Protein AF-A0A0K8TQG9-F1 (afdb_monomer)

Structure (mmCIF, N/CA/C/O backbone):
data_AF-A0A0K8TQG9-F1
#
_entry.id   AF-A0A0K8TQG9-F1
#
loop_
_atom_site.group_PDB
_atom_site.id
_atom_site.type_symbol
_atom_site.label_atom_id
_atom_site.label_alt_id
_atom_site.label_comp_id
_atom_site.label_asym_id
_atom_site.label_entity_id
_atom_site.label_seq_id
_atom_site.pdbx_PDB_ins_code
_atom_site.Cartn_x
_atom_site.Cartn_y
_atom_site.Cartn_z
_atom_site.occupancy
_atom_site.B_iso_or_equiv
_atom_site.auth_seq_id
_atom_site.auth_comp_id
_atom_site.auth_asym_id
_atom_site.auth_atom_id
_atom_site.pdbx_PDB_model_num
ATOM 1 N N . SER A 1 1 ? 39.253 -23.032 -37.827 1.00 35.94 1 SER A N 1
ATOM 2 C CA . SER A 1 1 ? 39.270 -21.695 -37.207 1.00 35.94 1 SER A CA 1
ATOM 3 C C . SER A 1 1 ? 38.080 -21.604 -36.272 1.00 35.94 1 SER A C 1
ATOM 5 O O . SER A 1 1 ? 36.990 -21.230 -36.684 1.00 35.94 1 SER A O 1
ATOM 7 N N . GLU 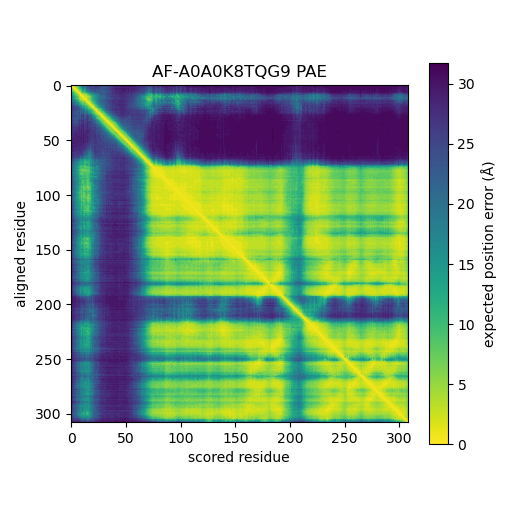A 1 2 ? 38.269 -22.055 -35.032 1.00 33.38 2 GLU A N 1
ATOM 8 C CA . GLU A 1 2 ? 37.277 -21.899 -33.967 1.00 33.38 2 GLU A CA 1
ATOM 9 C C . GLU A 1 2 ? 37.078 -20.412 -33.681 1.00 33.38 2 GLU A C 1
ATOM 11 O O . GLU A 1 2 ? 38.028 -19.687 -33.383 1.00 33.38 2 GLU A O 1
ATOM 16 N N . ALA A 1 3 ? 35.836 -19.952 -33.804 1.00 37.16 3 ALA A N 1
ATOM 17 C CA . ALA A 1 3 ? 35.438 -18.654 -33.302 1.00 37.16 3 ALA A CA 1
ATOM 18 C C . ALA A 1 3 ? 35.491 -18.718 -31.770 1.00 37.16 3 ALA A C 1
ATOM 20 O O . ALA A 1 3 ? 34.593 -19.264 -31.133 1.00 37.16 3 ALA A O 1
ATOM 21 N N . LEU A 1 4 ? 36.569 -18.188 -31.189 1.00 39.91 4 LEU A N 1
ATOM 22 C CA . LEU A 1 4 ? 36.651 -17.884 -29.766 1.00 39.91 4 LEU A CA 1
ATOM 23 C C . LEU A 1 4 ? 35.478 -16.960 -29.418 1.00 39.91 4 LEU A C 1
ATOM 25 O O . LEU A 1 4 ? 35.493 -15.771 -29.744 1.00 39.91 4 LEU A O 1
ATOM 29 N N . LEU A 1 5 ? 34.445 -17.516 -28.781 1.00 42.88 5 LEU A N 1
ATOM 30 C CA . LEU A 1 5 ? 33.432 -16.721 -28.098 1.00 42.88 5 LEU A CA 1
ATOM 31 C C . LEU A 1 5 ? 34.166 -15.801 -27.108 1.00 42.88 5 LEU A C 1
ATOM 33 O O . LEU A 1 5 ? 35.028 -16.278 -26.362 1.00 42.88 5 LEU A O 1
ATOM 37 N N . PRO A 1 6 ? 33.892 -14.485 -27.110 1.00 50.50 6 PRO A N 1
ATOM 38 C CA . PRO A 1 6 ? 34.563 -13.585 -26.193 1.00 50.50 6 PRO A CA 1
ATOM 39 C C . PRO A 1 6 ? 34.196 -13.975 -24.757 1.00 50.50 6 PRO A C 1
ATOM 41 O O . PRO A 1 6 ? 33.062 -14.369 -24.493 1.00 50.50 6 PRO A O 1
ATOM 44 N N . ARG A 1 7 ? 35.208 -13.899 -23.880 1.00 56.66 7 ARG A N 1
ATOM 45 C CA . ARG A 1 7 ? 35.214 -14.087 -22.415 1.00 56.66 7 ARG A CA 1
ATOM 46 C C . ARG A 1 7 ? 33.825 -14.115 -21.774 1.00 56.66 7 ARG A C 1
ATOM 48 O O . ARG A 1 7 ? 33.066 -13.189 -22.009 1.00 56.66 7 ARG A O 1
ATOM 55 N N . ASN A 1 8 ? 33.577 -15.105 -20.908 1.00 53.25 8 ASN A N 1
ATOM 56 C CA . ASN A 1 8 ? 32.389 -15.278 -20.056 1.00 53.25 8 ASN A CA 1
ATOM 57 C C . ASN A 1 8 ? 31.811 -13.947 -19.534 1.00 53.25 8 ASN A C 1
ATOM 59 O O . ASN A 1 8 ? 32.122 -13.526 -18.424 1.00 53.25 8 ASN A O 1
ATOM 63 N N . LEU A 1 9 ? 30.983 -13.294 -20.350 1.00 53.72 9 LEU A N 1
ATOM 64 C CA . LEU A 1 9 ? 30.289 -12.067 -20.003 1.00 53.72 9 LEU A CA 1
ATOM 65 C C . LEU A 1 9 ? 29.120 -12.456 -19.115 1.00 53.72 9 LEU A C 1
ATOM 67 O O . LEU A 1 9 ? 28.234 -13.210 -19.522 1.00 53.72 9 LEU A O 1
ATOM 71 N N . THR A 1 10 ? 29.128 -11.951 -17.893 1.00 63.78 10 THR A N 1
ATOM 72 C CA . THR A 1 10 ? 28.068 -12.187 -16.921 1.00 63.78 10 THR A CA 1
ATOM 73 C C . THR A 1 10 ? 27.293 -10.899 -16.690 1.00 63.78 10 THR A C 1
ATOM 75 O O . THR A 1 10 ? 27.784 -9.798 -16.922 1.00 63.78 10 THR A O 1
ATOM 78 N N . ILE A 1 11 ? 26.060 -11.010 -16.197 1.00 57.41 11 ILE A N 1
ATOM 79 C CA . ILE A 1 11 ? 25.233 -9.841 -15.862 1.00 57.41 11 ILE A CA 1
ATOM 80 C C . ILE A 1 11 ? 25.899 -8.918 -14.822 1.00 57.41 11 ILE A C 1
ATOM 82 O O . ILE A 1 11 ? 25.590 -7.729 -14.760 1.00 57.41 11 ILE A O 1
ATOM 86 N N . TYR A 1 12 ? 26.844 -9.447 -14.039 1.00 61.12 12 TYR A N 1
ATOM 87 C CA . TYR A 1 12 ? 27.622 -8.689 -13.064 1.00 61.12 12 TYR A CA 1
ATOM 88 C C . TYR A 1 12 ? 28.562 -7.671 -13.714 1.00 61.12 12 TYR A C 1
ATOM 90 O O . TYR A 1 12 ? 28.778 -6.617 -13.128 1.00 61.12 12 TYR A O 1
ATOM 98 N N . ASP A 1 13 ? 29.003 -7.903 -14.955 1.00 60.06 13 ASP A N 1
ATOM 99 C CA . ASP A 1 13 ? 29.825 -6.953 -15.724 1.00 60.06 13 ASP A CA 1
ATOM 100 C C . ASP A 1 13 ? 29.044 -5.686 -16.142 1.00 60.06 13 ASP A C 1
ATOM 102 O O . ASP A 1 13 ? 29.599 -4.762 -16.741 1.00 60.06 13 ASP A O 1
ATOM 106 N N . TYR A 1 14 ? 27.742 -5.648 -15.838 1.00 61.12 14 TYR A N 1
ATOM 107 C CA . TYR A 1 14 ? 26.791 -4.583 -16.171 1.00 61.12 14 TYR A CA 1
ATOM 108 C C . TYR A 1 14 ? 26.079 -4.009 -14.938 1.00 61.12 14 TYR A C 1
ATOM 110 O O . TYR A 1 14 ? 25.519 -2.907 -14.992 1.00 61.12 14 TYR A O 1
ATOM 118 N N . ALA A 1 15 ? 26.066 -4.758 -13.834 1.00 54.25 15 ALA A N 1
ATOM 119 C CA . ALA A 1 15 ? 25.514 -4.310 -12.569 1.00 54.25 15 ALA A CA 1
ATOM 120 C C . ALA A 1 15 ? 26.394 -3.177 -12.018 1.00 54.25 15 ALA A C 1
ATOM 122 O O . ALA A 1 15 ? 27.609 -3.305 -12.006 1.00 54.25 15 ALA A O 1
ATOM 123 N N . ASN A 1 16 ? 25.788 -2.079 -11.555 1.00 56.00 16 ASN A N 1
ATOM 124 C CA . ASN A 1 16 ? 26.450 -0.871 -11.015 1.00 56.00 16 ASN A CA 1
ATOM 125 C C . ASN A 1 16 ? 26.918 0.218 -12.003 1.00 56.00 16 ASN A C 1
ATOM 127 O O . ASN A 1 16 ? 27.514 1.203 -11.552 1.00 56.00 16 ASN A O 1
ATOM 131 N N . ASN A 1 17 ? 26.591 0.157 -13.303 1.00 52.97 17 ASN A N 1
ATOM 132 C CA . ASN A 1 17 ? 26.911 1.284 -14.192 1.00 52.97 17 ASN A CA 1
ATOM 133 C C . ASN A 1 17 ? 26.207 2.584 -13.737 1.00 52.97 17 ASN A C 1
ATOM 135 O O . ASN A 1 17 ? 24.979 2.665 -13.611 1.00 52.97 17 ASN A O 1
ATOM 139 N N . LYS A 1 18 ? 27.011 3.623 -13.481 1.00 50.84 18 LYS A N 1
ATOM 140 C CA . LYS A 1 18 ? 26.567 4.943 -13.012 1.00 50.84 18 LYS A CA 1
ATOM 141 C C . LYS A 1 18 ? 26.086 5.848 -14.149 1.00 50.84 18 LYS A C 1
ATOM 143 O O . LYS A 1 18 ? 25.485 6.882 -13.850 1.00 50.84 18 LYS A O 1
ATOM 148 N N . VAL A 1 19 ? 26.307 5.496 -15.411 1.00 49.59 19 VAL A N 1
ATOM 149 C CA . VAL A 1 19 ? 25.954 6.312 -16.579 1.00 49.59 19 VAL A CA 1
ATOM 150 C C . VAL A 1 19 ? 24.950 5.552 -17.451 1.00 49.59 19 VAL A C 1
ATOM 152 O O . VAL A 1 19 ? 24.988 4.331 -17.533 1.00 49.59 19 VAL A O 1
ATOM 155 N N . ALA A 1 20 ? 23.993 6.275 -18.032 1.00 44.56 20 ALA A N 1
ATOM 156 C CA . ALA A 1 20 ? 23.074 5.745 -19.033 1.00 44.56 20 ALA A CA 1
ATOM 157 C C . ALA A 1 20 ? 23.256 6.572 -20.311 1.00 44.56 20 ALA A C 1
ATOM 159 O O . ALA A 1 20 ? 22.889 7.747 -20.332 1.00 44.56 20 ALA A O 1
ATOM 160 N N . LYS A 1 21 ? 23.854 6.007 -21.363 1.00 45.44 21 LYS A N 1
ATOM 161 C CA . LYS A 1 21 ? 23.962 6.635 -22.686 1.00 45.44 21 LYS A CA 1
ATOM 162 C C . LYS A 1 21 ? 23.176 5.821 -23.712 1.00 45.44 21 LYS A C 1
ATOM 164 O O . LYS A 1 21 ? 23.428 4.653 -23.969 1.00 45.44 21 LYS A O 1
ATOM 169 N N . GLY A 1 22 ? 22.223 6.481 -24.366 1.00 42.59 22 GLY A N 1
ATOM 170 C CA . GLY A 1 22 ? 21.323 5.870 -25.350 1.00 42.59 22 GLY A CA 1
ATOM 171 C C . GLY A 1 22 ? 21.924 5.586 -26.734 1.00 42.59 22 GLY A C 1
ATOM 172 O O . GLY A 1 22 ? 21.164 5.323 -27.662 1.00 42.59 22 GLY A O 1
ATOM 173 N N . ARG A 1 23 ? 23.249 5.668 -26.940 1.00 39.00 23 ARG A N 1
ATOM 174 C CA . ARG A 1 23 ? 23.852 5.415 -28.263 1.00 39.00 23 ARG A CA 1
ATOM 175 C C . ARG A 1 23 ? 25.334 5.046 -28.190 1.00 39.00 23 ARG A C 1
ATOM 177 O O . ARG A 1 23 ? 26.112 5.699 -27.501 1.00 39.00 23 ARG A O 1
ATOM 184 N N . ILE A 1 24 ? 25.725 4.037 -28.971 1.00 38.88 24 ILE A N 1
ATOM 185 C CA . ILE A 1 24 ? 27.121 3.625 -29.168 1.00 38.88 24 ILE A CA 1
ATOM 186 C C . ILE A 1 24 ? 27.845 4.689 -30.005 1.00 38.88 24 ILE A C 1
ATOM 188 O O . ILE A 1 24 ? 27.406 5.013 -31.110 1.00 38.88 24 ILE A O 1
ATOM 192 N N . SER A 1 25 ? 28.987 5.185 -29.520 1.00 35.47 25 SER A N 1
ATOM 193 C CA . SER A 1 25 ? 29.974 5.848 -30.377 1.00 35.47 25 SER A CA 1
ATOM 194 C C . SER A 1 25 ? 30.700 4.777 -31.190 1.00 35.47 25 SER A C 1
ATOM 196 O O . SER A 1 25 ? 31.399 3.932 -30.629 1.00 35.47 25 SER A O 1
ATOM 198 N N . LYS A 1 26 ? 30.517 4.770 -32.515 1.00 41.00 26 LYS A N 1
ATOM 199 C CA . LYS A 1 26 ? 31.357 3.972 -33.415 1.00 41.00 26 LYS A CA 1
ATOM 200 C C . LYS A 1 26 ? 32.747 4.613 -33.452 1.00 41.00 26 LYS A C 1
ATOM 202 O O . LYS A 1 26 ? 32.968 5.555 -34.202 1.00 41.00 26 LYS A O 1
ATOM 207 N N . GLY A 1 27 ? 33.673 4.099 -32.648 1.00 31.88 27 GLY A N 1
ATOM 208 C CA . GLY A 1 27 ? 35.070 4.525 -32.639 1.00 31.88 27 GLY A CA 1
ATOM 209 C C . GLY A 1 27 ? 35.989 3.343 -32.357 1.00 31.88 27 GLY A C 1
ATOM 210 O O . GLY A 1 27 ? 35.984 2.797 -31.260 1.00 31.88 27 GLY A O 1
ATOM 211 N N . GLN A 1 28 ? 36.731 2.935 -33.383 1.00 35.91 28 GLN A N 1
ATOM 212 C CA . GLN A 1 28 ? 37.683 1.826 -33.412 1.00 35.91 28 GLN A CA 1
ATOM 213 C C . GLN A 1 28 ? 38.664 1.846 -32.224 1.00 35.91 28 GLN A C 1
ATOM 215 O O . GLN A 1 28 ? 39.203 2.899 -31.886 1.00 35.91 28 GLN A O 1
ATOM 220 N N . ARG A 1 29 ? 39.007 0.675 -31.673 1.00 29.97 29 ARG A N 1
ATOM 221 C CA . ARG A 1 29 ? 40.274 0.493 -30.948 1.00 29.97 29 ARG A CA 1
ATOM 222 C C . ARG A 1 29 ? 41.106 -0.585 -31.629 1.00 29.97 29 ARG A C 1
ATOM 224 O O . ARG A 1 29 ? 40.688 -1.735 -31.733 1.00 29.97 29 ARG A O 1
ATOM 231 N N . LYS A 1 30 ? 42.261 -0.141 -32.134 1.00 29.58 30 LYS A N 1
ATOM 232 C CA . LYS A 1 30 ? 43.375 -0.965 -32.603 1.00 29.58 30 LYS A CA 1
ATOM 233 C C . LYS A 1 30 ? 43.845 -1.872 -31.465 1.00 29.58 30 LYS A C 1
ATOM 235 O O . LYS A 1 30 ? 43.889 -1.451 -30.312 1.00 29.58 30 LYS A O 1
ATOM 240 N N . VAL A 1 31 ? 44.176 -3.101 -31.834 1.00 31.28 31 VAL A N 1
ATOM 241 C CA . VAL A 1 31 ? 44.854 -4.094 -31.002 1.00 31.28 31 VAL A CA 1
ATOM 242 C C . VAL A 1 31 ? 46.299 -3.636 -30.796 1.00 31.28 31 VAL A C 1
ATOM 244 O O . VAL A 1 31 ? 46.976 -3.348 -31.780 1.00 31.28 31 VAL A O 1
ATOM 247 N N . GLU A 1 32 ? 46.766 -3.588 -29.550 1.00 28.64 32 GLU A N 1
ATOM 248 C CA . GLU A 1 32 ? 48.197 -3.572 -29.226 1.00 28.64 32 GLU A CA 1
ATOM 249 C C . GLU A 1 32 ? 48.515 -4.804 -28.368 1.00 28.64 32 GLU A C 1
ATOM 251 O O . GLU A 1 32 ? 47.845 -5.081 -27.372 1.00 28.64 32 GLU A O 1
ATOM 256 N N . GLU A 1 33 ? 49.491 -5.581 -28.837 1.00 27.31 33 GLU A N 1
ATOM 257 C CA . GLU A 1 33 ? 50.003 -6.814 -28.234 1.00 27.31 33 GLU A CA 1
ATOM 258 C C . GLU A 1 33 ? 50.814 -6.540 -26.952 1.00 27.31 33 GLU A C 1
ATOM 260 O O . GLU A 1 33 ? 51.447 -5.486 -26.835 1.00 27.31 33 GLU A O 1
ATOM 265 N N . PRO A 1 34 ? 50.868 -7.487 -25.995 1.00 30.16 34 PRO A N 1
ATOM 266 C CA . PRO A 1 34 ? 51.630 -7.306 -24.767 1.00 30.16 34 PRO A CA 1
ATOM 267 C C . PRO A 1 34 ? 53.124 -7.596 -24.982 1.00 30.16 34 PRO A C 1
ATOM 269 O O . PRO A 1 34 ? 53.500 -8.658 -25.479 1.00 30.16 34 PRO A O 1
ATOM 272 N N . LYS A 1 35 ? 53.994 -6.680 -24.536 1.00 28.75 35 LYS A N 1
ATOM 273 C CA . LYS A 1 35 ? 55.432 -6.941 -24.361 1.00 28.75 35 LYS A CA 1
ATOM 274 C C . LYS A 1 35 ? 55.706 -7.501 -22.962 1.00 28.75 35 LYS A C 1
ATOM 276 O O . LYS A 1 35 ? 55.397 -6.863 -21.961 1.00 28.75 35 LYS A O 1
ATOM 281 N N . LEU A 1 36 ? 56.320 -8.682 -22.935 1.00 28.45 36 LEU A N 1
ATOM 282 C CA . LEU A 1 36 ? 57.001 -9.297 -21.792 1.00 28.45 36 LEU A CA 1
ATOM 283 C C . LEU A 1 36 ? 58.255 -8.495 -21.414 1.00 28.45 36 LEU A C 1
ATOM 285 O O . LEU A 1 36 ? 59.045 -8.180 -22.303 1.00 28.45 36 LEU A O 1
ATOM 289 N N . ILE A 1 37 ? 58.488 -8.260 -20.118 1.00 29.56 37 ILE A N 1
ATOM 290 C CA . ILE A 1 37 ? 59.832 -8.021 -19.565 1.00 29.56 37 ILE A CA 1
ATOM 291 C C . ILE A 1 37 ? 59.966 -8.823 -18.264 1.00 29.56 37 ILE A C 1
ATOM 293 O O . ILE A 1 37 ? 59.129 -8.721 -17.369 1.00 29.56 37 ILE A O 1
ATOM 297 N N . LEU A 1 38 ? 61.014 -9.645 -18.232 1.00 25.66 38 LEU A N 1
ATOM 298 C CA . LEU A 1 38 ? 61.484 -10.479 -17.131 1.00 25.66 38 LEU A CA 1
ATOM 299 C C . LEU A 1 38 ? 62.524 -9.688 -16.307 1.00 25.66 38 LEU A C 1
ATOM 301 O O . LEU A 1 38 ? 63.349 -9.001 -16.900 1.00 25.66 38 LEU A O 1
ATOM 305 N N . GLU A 1 39 ? 62.427 -9.817 -14.981 1.00 29.94 39 GLU A N 1
ATOM 306 C CA . GLU A 1 39 ? 63.421 -9.692 -13.890 1.00 29.94 39 GLU A CA 1
ATOM 307 C C . GLU A 1 39 ? 64.688 -8.821 -14.044 1.00 29.94 39 GLU A C 1
ATOM 309 O O . GLU A 1 39 ? 65.487 -9.027 -14.951 1.00 29.94 39 GLU A O 1
ATOM 314 N N . GLN A 1 40 ? 64.974 -7.998 -13.019 1.00 26.53 40 GLN A N 1
ATOM 315 C CA . GLN A 1 40 ? 66.147 -8.191 -12.141 1.00 26.53 40 GLN A CA 1
ATOM 316 C C . GLN A 1 40 ? 66.128 -7.283 -10.891 1.00 26.53 40 GLN A C 1
ATOM 318 O O . GLN A 1 40 ? 65.586 -6.182 -10.889 1.00 26.53 40 GLN A O 1
ATOM 323 N N . SER A 1 41 ? 66.691 -7.850 -9.826 1.00 27.97 41 SER A N 1
ATOM 324 C CA . SER A 1 41 ? 66.867 -7.427 -8.431 1.00 27.97 41 SER A CA 1
ATOM 325 C C . SER A 1 41 ? 67.896 -6.315 -8.205 1.00 27.97 41 SER A C 1
ATOM 327 O O . SER A 1 41 ? 68.872 -6.276 -8.942 1.00 27.97 41 SER A O 1
ATOM 329 N N . GLU A 1 42 ? 67.764 -5.560 -7.103 1.00 28.52 42 GLU A N 1
ATOM 330 C CA . GLU A 1 42 ? 68.862 -5.269 -6.153 1.00 28.52 42 GLU A CA 1
ATOM 331 C C . GLU A 1 42 ? 68.339 -4.583 -4.868 1.00 28.52 42 GLU A C 1
ATOM 333 O O . GLU A 1 42 ? 67.536 -3.651 -4.917 1.00 28.52 42 GLU A O 1
ATOM 338 N N . GLU A 1 43 ? 68.777 -5.103 -3.717 1.00 28.58 43 GLU A N 1
ATOM 339 C CA . GLU A 1 43 ? 68.580 -4.586 -2.355 1.00 28.58 43 GLU A CA 1
ATOM 340 C C . GLU A 1 43 ? 69.642 -3.532 -2.015 1.00 28.58 43 GLU A C 1
ATOM 342 O O . GLU A 1 43 ? 70.815 -3.751 -2.308 1.00 28.58 43 GLU A O 1
ATOM 347 N N . VAL A 1 44 ? 69.275 -2.476 -1.274 1.00 28.78 44 VAL A N 1
ATOM 348 C CA . VAL A 1 44 ? 70.192 -1.802 -0.333 1.00 28.78 44 VAL A CA 1
ATOM 349 C C . VAL A 1 44 ? 69.397 -1.269 0.870 1.00 28.78 44 VAL A C 1
ATOM 351 O O . VAL A 1 44 ? 68.391 -0.580 0.706 1.00 28.78 44 VAL A O 1
ATOM 354 N N . LEU A 1 45 ? 69.855 -1.627 2.070 1.00 25.55 45 LEU A N 1
ATOM 355 C CA . LEU A 1 45 ? 69.414 -1.164 3.392 1.00 25.55 45 LEU A CA 1
ATOM 356 C C . LEU A 1 45 ? 70.196 0.104 3.790 1.00 25.55 45 LEU A C 1
ATOM 358 O O . LEU A 1 45 ? 71.387 0.152 3.503 1.00 25.55 45 LEU A O 1
ATOM 362 N N . ASP A 1 46 ? 69.576 1.070 4.486 1.00 27.09 46 ASP A N 1
ATOM 363 C CA . ASP A 1 46 ? 70.045 1.501 5.822 1.00 27.09 46 ASP A CA 1
ATOM 364 C C . ASP A 1 46 ? 69.118 2.505 6.544 1.00 27.09 46 ASP A C 1
ATOM 366 O O . ASP A 1 46 ? 68.264 3.160 5.946 1.00 27.09 46 ASP A O 1
ATOM 370 N N . MET A 1 47 ? 69.296 2.513 7.867 1.00 28.05 47 MET A N 1
ATOM 371 C CA . MET A 1 47 ? 68.512 3.057 8.986 1.00 28.05 47 MET A CA 1
ATOM 372 C C . MET A 1 47 ? 68.504 4.595 9.142 1.00 28.05 47 MET A C 1
ATOM 374 O O . MET A 1 47 ? 69.463 5.254 8.762 1.00 28.05 47 MET A O 1
ATOM 378 N N . ASP A 1 48 ? 67.454 5.160 9.766 1.00 28.03 48 ASP A N 1
ATOM 379 C CA . ASP A 1 48 ? 67.540 5.781 11.111 1.00 28.03 48 ASP A CA 1
ATOM 380 C C . AS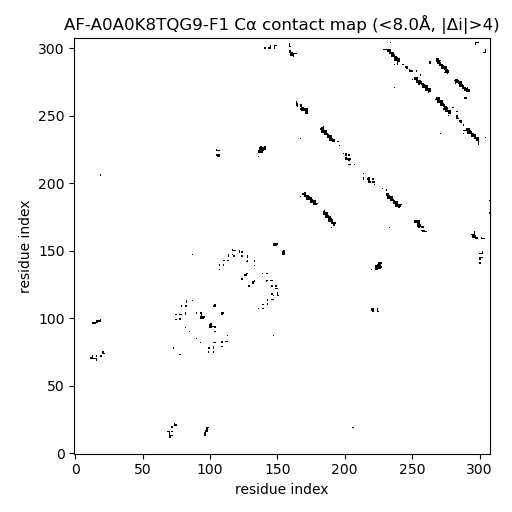P A 1 48 ? 66.185 6.328 11.626 1.00 28.03 48 ASP A C 1
ATOM 382 O O . ASP A 1 48 ? 65.306 6.741 10.867 1.00 28.03 48 ASP A O 1
ATOM 386 N N . GLU A 1 49 ? 66.021 6.235 12.950 1.00 27.59 49 GLU A N 1
ATOM 387 C CA . GLU A 1 49 ? 64.838 6.524 13.771 1.00 27.59 49 GLU A CA 1
ATOM 388 C C . GLU A 1 49 ? 64.548 8.026 13.940 1.00 27.59 49 GLU A C 1
ATOM 390 O O . GLU A 1 49 ? 65.468 8.824 14.065 1.00 27.59 49 GLU A O 1
ATOM 395 N N . ASP A 1 50 ? 63.266 8.390 14.090 1.00 25.83 50 ASP A N 1
ATOM 396 C CA . ASP A 1 50 ? 62.851 9.278 15.186 1.00 25.83 50 ASP A CA 1
ATOM 397 C C . ASP A 1 50 ? 61.339 9.171 15.460 1.00 25.83 50 ASP A C 1
ATOM 399 O O . ASP A 1 50 ? 60.484 9.204 14.569 1.00 25.83 50 ASP A O 1
ATOM 403 N N . VAL A 1 51 ? 61.018 8.993 16.740 1.00 30.12 51 VAL A N 1
ATOM 404 C CA . VAL A 1 51 ? 59.681 8.775 17.300 1.00 30.12 51 VAL A CA 1
ATOM 405 C C . VAL A 1 51 ? 59.129 10.097 17.821 1.00 30.12 51 VAL A C 1
ATOM 407 O O . VAL A 1 51 ? 59.694 10.649 18.756 1.00 30.12 51 VAL A O 1
ATOM 410 N N . GLU A 1 52 ? 57.944 10.529 17.371 1.00 27.92 52 GLU A N 1
ATOM 411 C CA . GLU A 1 52 ? 57.047 11.273 18.268 1.00 27.92 52 GLU A CA 1
ATOM 412 C C . GLU A 1 52 ? 55.556 11.147 17.912 1.00 27.92 52 GLU A C 1
ATOM 414 O O . GLU A 1 52 ? 55.096 11.340 16.787 1.00 27.92 52 GLU A O 1
ATOM 419 N N . HIS A 1 53 ? 54.780 10.765 18.926 1.00 31.92 53 HIS A N 1
ATOM 420 C CA . HIS A 1 53 ? 53.337 10.570 18.904 1.00 31.92 53 HIS A CA 1
ATOM 421 C C . HIS A 1 53 ? 52.567 11.886 18.767 1.00 31.92 53 HIS A C 1
ATOM 423 O O . HIS A 1 53 ? 52.799 12.791 19.562 1.00 31.92 53 HIS A O 1
ATOM 429 N N . GLN A 1 54 ? 51.507 11.924 17.938 1.00 26.97 54 GLN A N 1
ATOM 430 C CA . GLN A 1 54 ? 50.285 12.671 18.282 1.00 26.97 54 GLN A CA 1
ATOM 431 C C . GLN A 1 54 ? 49.025 12.291 17.461 1.00 26.97 54 GLN A C 1
ATOM 433 O O . GLN A 1 54 ? 48.928 12.507 16.262 1.00 26.97 54 GLN A O 1
ATOM 438 N N . LYS A 1 55 ? 48.016 11.796 18.201 1.00 27.84 55 LYS A N 1
ATOM 439 C CA . LYS A 1 55 ? 46.549 11.866 17.989 1.00 27.84 55 LYS A CA 1
ATOM 440 C C . LYS A 1 55 ? 45.935 11.220 16.731 1.00 27.84 55 LYS A C 1
ATOM 442 O O . LYS A 1 55 ? 45.716 11.842 15.699 1.00 27.84 55 LYS A O 1
ATOM 447 N N . ARG A 1 56 ? 45.451 9.988 16.936 1.00 27.59 56 ARG A N 1
ATOM 448 C CA . ARG A 1 56 ? 44.490 9.267 16.083 1.00 27.59 56 ARG A CA 1
ATOM 449 C C . ARG A 1 56 ? 43.189 10.068 15.885 1.00 27.59 56 ARG A C 1
ATOM 451 O O . ARG A 1 56 ? 42.335 10.079 16.770 1.00 27.59 56 ARG A O 1
ATOM 458 N N . LYS A 1 57 ? 42.996 10.652 14.700 1.00 28.69 57 LYS A N 1
ATOM 459 C CA . LYS A 1 57 ? 41.667 10.803 14.087 1.00 28.69 57 LYS A CA 1
ATOM 460 C C . LYS A 1 57 ? 41.407 9.536 13.275 1.00 28.69 57 LYS A C 1
ATOM 462 O O . LYS A 1 57 ? 42.125 9.253 12.325 1.00 28.69 57 LYS A O 1
ATOM 467 N N . LYS A 1 58 ? 40.427 8.736 13.695 1.00 29.20 58 LYS A N 1
ATOM 468 C CA . LYS A 1 58 ? 39.935 7.598 12.914 1.00 29.20 58 LYS A CA 1
ATOM 469 C C . LYS A 1 58 ? 38.936 8.152 11.901 1.00 29.20 58 LYS A C 1
ATOM 471 O O . LYS A 1 58 ? 37.742 8.182 12.180 1.00 29.20 58 LYS A O 1
ATOM 476 N N . ASP A 1 59 ? 39.449 8.642 10.778 1.00 30.92 59 ASP A N 1
ATOM 477 C CA . ASP A 1 59 ? 38.637 8.843 9.584 1.00 30.92 59 ASP A CA 1
ATOM 478 C C . ASP A 1 59 ? 38.240 7.459 9.064 1.00 30.92 59 ASP A C 1
ATOM 480 O O . ASP A 1 59 ? 39.079 6.601 8.777 1.00 30.92 59 ASP A O 1
ATOM 484 N N . THR A 1 60 ? 36.934 7.206 9.043 1.00 32.69 60 THR A N 1
ATOM 485 C CA . THR A 1 60 ? 36.341 6.001 8.471 1.00 32.69 60 THR A CA 1
ATOM 486 C C . THR A 1 60 ? 36.533 6.072 6.962 1.00 32.69 60 THR A C 1
ATOM 488 O O . THR A 1 60 ? 35.802 6.764 6.256 1.00 32.69 60 THR A O 1
ATOM 491 N N . ASN A 1 61 ? 37.572 5.396 6.485 1.00 32.00 61 ASN A N 1
ATOM 492 C CA . ASN A 1 61 ? 37.903 5.265 5.077 1.00 32.00 61 ASN A CA 1
ATOM 493 C C . ASN A 1 61 ? 36.923 4.271 4.420 1.00 32.00 61 ASN A C 1
ATOM 495 O O . ASN A 1 61 ? 37.239 3.104 4.226 1.00 32.00 61 ASN A O 1
ATOM 499 N N . GLU A 1 62 ? 35.700 4.721 4.138 1.00 36.38 62 GLU A N 1
ATOM 500 C CA . GLU A 1 62 ? 34.760 4.054 3.226 1.00 36.38 62 GLU A CA 1
ATOM 501 C C . GLU A 1 62 ? 34.718 4.846 1.921 1.00 36.38 62 GLU A C 1
ATOM 503 O O . GLU A 1 62 ? 33.752 5.540 1.632 1.00 36.38 62 GLU A O 1
ATOM 508 N N . ASN A 1 63 ? 35.813 4.813 1.167 1.00 37.12 63 ASN A N 1
ATOM 509 C CA . ASN A 1 63 ? 35.851 5.154 -0.254 1.00 37.12 63 ASN A CA 1
ATOM 510 C C . ASN A 1 63 ? 37.109 4.511 -0.845 1.00 37.12 63 ASN A C 1
ATOM 512 O O . ASN A 1 63 ? 38.018 5.198 -1.308 1.00 37.12 63 ASN A O 1
ATOM 516 N N . GLU A 1 64 ? 37.173 3.177 -0.830 1.00 35.38 64 GLU A N 1
ATOM 517 C CA . GLU A 1 64 ? 37.962 2.501 -1.856 1.00 35.38 64 GLU A CA 1
ATOM 518 C C . GLU A 1 64 ? 37.248 2.740 -3.183 1.00 35.38 64 GLU A C 1
ATOM 520 O O . GLU A 1 64 ? 36.179 2.210 -3.489 1.00 35.38 64 GLU A O 1
ATOM 525 N N . VAL A 1 65 ? 37.812 3.699 -3.904 1.00 41.53 65 VAL A N 1
ATOM 526 C CA . VAL A 1 65 ? 37.422 4.127 -5.231 1.00 41.53 65 VAL A CA 1
ATOM 527 C C . VAL A 1 65 ? 37.586 2.921 -6.151 1.00 41.53 65 VAL A C 1
ATOM 529 O O . VAL A 1 65 ? 38.706 2.583 -6.520 1.00 41.53 65 VAL A O 1
ATOM 532 N N . ASP A 1 66 ? 36.471 2.269 -6.494 1.00 39.50 66 ASP A N 1
ATOM 533 C CA . ASP A 1 66 ? 36.413 1.268 -7.563 1.00 39.50 66 ASP A CA 1
ATOM 534 C C . ASP A 1 66 ? 36.989 1.904 -8.834 1.00 39.50 66 ASP A C 1
ATOM 536 O O . ASP A 1 66 ? 36.412 2.819 -9.439 1.00 39.50 66 ASP A O 1
ATOM 540 N N . ALA A 1 67 ? 38.214 1.499 -9.143 1.00 39.38 67 ALA A N 1
ATOM 541 C CA . ALA A 1 67 ? 39.039 2.075 -10.175 1.00 39.38 67 ALA A CA 1
ATOM 542 C C . ALA A 1 67 ? 38.443 1.731 -11.543 1.00 39.38 67 ALA A C 1
ATOM 544 O O . ALA A 1 67 ? 38.614 0.634 -12.056 1.00 39.38 67 ALA A O 1
ATOM 545 N N . GLY A 1 68 ? 37.765 2.698 -12.162 1.00 43.06 68 GLY A N 1
ATOM 546 C CA . GLY A 1 68 ? 37.682 2.796 -13.620 1.00 43.06 68 GLY A CA 1
ATOM 547 C C . GLY A 1 68 ? 37.072 1.609 -14.374 1.00 43.06 68 GLY A C 1
ATOM 548 O O . GLY A 1 68 ? 37.386 1.446 -15.554 1.00 43.06 68 GLY A O 1
ATOM 549 N N . HIS A 1 69 ? 36.194 0.804 -13.766 1.00 45.00 69 HIS A N 1
ATOM 550 C CA . HIS A 1 69 ? 35.432 -0.186 -14.524 1.00 45.00 69 HIS A CA 1
ATOM 551 C C . HIS A 1 69 ? 34.460 0.522 -15.483 1.00 45.00 69 HIS A C 1
ATOM 553 O O . HIS A 1 69 ? 33.436 1.085 -15.090 1.00 45.00 69 HIS A O 1
ATOM 559 N N . VAL A 1 70 ? 34.800 0.517 -16.776 1.00 48.53 70 VAL A N 1
ATOM 560 C CA . VAL A 1 70 ? 33.882 0.890 -17.858 1.00 48.53 70 VAL A CA 1
ATOM 561 C C . VAL A 1 70 ? 32.922 -0.279 -18.041 1.00 48.53 70 VAL A C 1
ATOM 563 O O . VAL A 1 70 ? 33.212 -1.229 -18.765 1.00 48.53 70 VAL A O 1
ATOM 566 N N . TYR A 1 71 ? 31.797 -0.231 -17.336 1.00 54.41 71 TYR A N 1
ATOM 567 C CA . TYR A 1 71 ? 30.700 -1.170 -17.539 1.00 54.41 71 TYR A CA 1
ATOM 568 C C . TYR A 1 71 ? 30.202 -1.052 -18.986 1.00 54.41 71 TYR A C 1
ATOM 570 O O . TYR A 1 71 ? 29.979 0.052 -19.491 1.00 54.41 71 TYR A O 1
ATOM 578 N N . ASN A 1 72 ? 30.026 -2.185 -19.662 1.00 61.06 72 ASN A N 1
ATOM 579 C CA . ASN A 1 72 ? 29.426 -2.196 -20.992 1.00 61.06 72 ASN A CA 1
ATOM 580 C C . ASN A 1 72 ? 27.957 -1.732 -20.883 1.00 61.06 72 ASN A C 1
ATOM 582 O O . ASN A 1 72 ? 27.275 -2.028 -19.906 1.00 61.06 72 ASN A O 1
ATOM 586 N N . GLU A 1 73 ? 27.442 -0.993 -21.867 1.00 64.62 73 GLU A N 1
ATOM 587 C CA . GLU A 1 73 ? 26.039 -0.555 -21.886 1.00 64.62 73 GLU A CA 1
ATOM 588 C C . GLU A 1 73 ? 25.274 -1.328 -22.956 1.00 64.62 73 GLU A C 1
ATOM 590 O O . GLU A 1 73 ? 25.502 -1.156 -24.154 1.00 64.62 73 GLU A O 1
ATOM 595 N N . PHE A 1 74 ? 24.348 -2.187 -22.527 1.00 76.81 74 PHE A N 1
ATOM 596 C CA . PHE A 1 74 ? 23.330 -2.697 -23.436 1.00 76.81 74 PHE A CA 1
ATOM 597 C C . PHE A 1 74 ? 22.342 -1.589 -23.796 1.00 76.81 74 PHE A C 1
ATOM 599 O O . PHE A 1 74 ? 22.020 -0.728 -22.971 1.00 76.81 74 PHE A O 1
ATOM 606 N N . THR A 1 75 ? 21.833 -1.637 -25.027 1.00 83.44 75 THR A N 1
ATOM 607 C CA . THR A 1 75 ? 20.816 -0.695 -25.487 1.00 83.44 75 THR A CA 1
ATOM 608 C C . THR A 1 75 ? 19.530 -0.838 -24.679 1.00 83.44 75 THR A C 1
ATOM 610 O O . THR A 1 75 ? 19.233 -1.880 -24.091 1.00 83.44 75 THR A O 1
ATOM 613 N N . LEU A 1 76 ? 18.734 0.226 -24.677 1.00 84.50 76 LEU A N 1
ATOM 614 C CA . LEU A 1 76 ? 17.412 0.240 -24.058 1.00 84.50 76 LEU A CA 1
ATOM 615 C C . LEU A 1 76 ? 16.532 -0.924 -24.554 1.00 84.50 76 LEU A C 1
ATOM 617 O O . LEU A 1 76 ? 15.852 -1.572 -23.761 1.00 84.50 76 LEU A O 1
ATOM 621 N N . ASP A 1 77 ? 16.597 -1.216 -25.856 1.00 87.62 77 ASP A N 1
ATOM 622 C CA . ASP A 1 77 ? 15.821 -2.277 -26.504 1.00 87.62 77 ASP A CA 1
ATOM 623 C C . ASP A 1 77 ? 16.164 -3.663 -25.962 1.00 87.62 77 ASP A C 1
ATOM 625 O O . ASP A 1 77 ? 15.270 -4.478 -25.752 1.00 87.62 77 ASP A O 1
ATOM 629 N N . PHE A 1 78 ? 17.439 -3.921 -25.659 1.00 90.44 78 PHE A N 1
ATOM 630 C CA . PHE A 1 78 ? 17.860 -5.175 -25.041 1.00 90.44 78 PHE A CA 1
ATOM 631 C C . PHE A 1 78 ? 17.197 -5.387 -23.679 1.00 90.44 78 PHE A C 1
ATOM 633 O O . PHE A 1 78 ? 16.646 -6.455 -23.407 1.00 90.44 78 PHE A O 1
ATOM 640 N N . TRP A 1 79 ? 17.181 -4.351 -22.839 1.00 91.69 79 TRP A N 1
ATOM 641 C CA . TRP A 1 79 ? 16.529 -4.431 -21.536 1.00 91.69 79 TRP A CA 1
ATOM 642 C C . TRP A 1 79 ? 15.013 -4.566 -21.651 1.00 91.69 79 TRP A C 1
ATOM 644 O O . TRP A 1 79 ? 14.419 -5.290 -20.853 1.00 91.69 79 TRP A O 1
ATOM 654 N N . PHE A 1 80 ? 14.389 -3.938 -22.653 1.00 93.06 80 PHE A N 1
ATOM 655 C CA . PHE A 1 80 ? 12.974 -4.161 -22.942 1.00 93.06 80 PHE A CA 1
ATOM 656 C C . PHE A 1 80 ? 12.694 -5.606 -23.359 1.00 93.06 80 PHE A C 1
ATOM 658 O O . PHE A 1 80 ? 11.791 -6.207 -22.785 1.00 93.06 80 PHE A O 1
ATOM 665 N N . MET A 1 81 ? 13.498 -6.188 -24.254 1.00 93.69 81 MET A N 1
ATOM 666 C CA . MET A 1 81 ? 13.357 -7.593 -24.655 1.00 93.69 81 MET A CA 1
ATOM 667 C C . MET A 1 81 ? 13.440 -8.537 -23.451 1.00 93.69 81 MET A C 1
ATOM 669 O O . MET A 1 81 ? 12.606 -9.423 -23.314 1.00 93.69 81 MET A O 1
ATOM 673 N N . ILE A 1 82 ? 14.388 -8.325 -22.531 1.00 93.06 82 ILE A N 1
ATOM 674 C CA . ILE A 1 82 ? 14.468 -9.119 -21.292 1.00 93.06 82 ILE A CA 1
ATOM 675 C C . ILE A 1 82 ? 13.226 -8.905 -20.421 1.00 93.06 82 ILE A C 1
ATOM 677 O O . ILE A 1 82 ? 12.663 -9.861 -19.883 1.00 93.06 82 ILE A O 1
ATOM 681 N N . SER A 1 83 ? 12.797 -7.649 -20.280 1.00 94.38 83 SER A N 1
ATOM 682 C CA . SER A 1 83 ? 11.680 -7.273 -19.414 1.00 94.38 83 SER A CA 1
ATOM 683 C C . SER A 1 83 ? 10.367 -7.962 -19.799 1.00 94.38 83 SER A C 1
ATOM 685 O O . SER A 1 83 ? 9.557 -8.259 -18.923 1.00 94.38 83 SER A O 1
ATOM 687 N N . GLU A 1 84 ? 10.189 -8.297 -21.081 1.00 93.62 84 GLU A N 1
ATOM 688 C CA . GLU A 1 84 ? 8.995 -8.980 -21.583 1.00 93.62 84 GLU A CA 1
ATOM 689 C C . GLU A 1 84 ? 8.814 -10.385 -20.994 1.00 93.62 84 GLU A C 1
ATOM 691 O O . GLU A 1 84 ? 7.677 -10.852 -20.866 1.00 93.62 84 GLU A O 1
ATOM 696 N N . TYR A 1 85 ? 9.911 -11.026 -20.573 1.00 93.44 85 TYR A N 1
ATOM 697 C CA . TYR A 1 85 ? 9.921 -12.365 -19.984 1.00 93.44 85 TYR A CA 1
ATOM 698 C C . TYR A 1 85 ? 9.879 -12.363 -18.453 1.00 93.44 85 TYR A C 1
ATOM 700 O O . TYR A 1 85 ? 9.607 -13.411 -17.866 1.00 93.44 85 TYR A O 1
ATOM 708 N N . MET A 1 86 ? 10.041 -11.210 -17.800 1.00 93.19 86 MET A N 1
ATOM 709 C CA . MET A 1 86 ? 10.078 -11.108 -16.338 1.00 93.19 86 MET A CA 1
ATOM 710 C C . MET A 1 86 ? 8.775 -11.557 -15.670 1.00 93.19 86 MET A C 1
ATOM 712 O O . MET A 1 86 ? 7.671 -11.293 -16.156 1.00 93.19 86 MET A O 1
ATOM 716 N N . GLN A 1 87 ? 8.912 -12.233 -14.530 1.00 95.38 87 GLN A N 1
ATOM 717 C CA . GLN A 1 87 ? 7.790 -12.559 -13.655 1.00 95.38 87 GLN A CA 1
ATOM 718 C C . GLN A 1 87 ? 7.472 -11.372 -12.728 1.00 95.38 87 GLN A C 1
ATOM 720 O O . GLN A 1 87 ? 8.374 -10.592 -12.400 1.00 95.38 87 GLN A O 1
ATOM 725 N N . PRO A 1 88 ? 6.213 -11.216 -12.276 1.00 96.38 88 PRO A N 1
ATOM 726 C CA . PRO A 1 88 ? 5.823 -10.190 -11.307 1.00 96.38 88 PRO A CA 1
ATOM 727 C C . PRO A 1 88 ? 6.707 -10.103 -10.050 1.00 96.38 88 PRO A C 1
ATOM 729 O O . PRO A 1 88 ? 6.945 -9.011 -9.533 1.00 96.38 88 PRO A O 1
ATOM 732 N N . GLU A 1 89 ? 7.215 -11.232 -9.560 1.00 95.38 89 GLU A N 1
ATOM 733 C CA . GLU A 1 89 ? 8.115 -11.346 -8.409 1.00 95.38 89 GLU A CA 1
ATOM 734 C C . GLU A 1 89 ? 9.481 -10.705 -8.660 1.00 95.38 89 GLU A C 1
ATOM 736 O O . GLU A 1 89 ? 10.105 -10.176 -7.736 1.00 95.38 89 GLU A O 1
ATOM 741 N N . ASP A 1 90 ? 9.950 -10.764 -9.904 1.00 95.62 90 ASP A N 1
ATOM 742 C CA . ASP A 1 90 ? 11.304 -10.380 -10.291 1.00 95.62 90 ASP A CA 1
ATOM 743 C C . ASP A 1 90 ? 11.414 -8.922 -10.715 1.00 95.62 90 ASP A C 1
ATOM 745 O O . ASP A 1 90 ? 12.524 -8.408 -10.823 1.00 95.62 90 ASP A O 1
ATOM 749 N N . VAL A 1 91 ? 10.292 -8.212 -10.867 1.00 95.62 91 VAL A N 1
ATOM 750 C CA . VAL A 1 91 ? 10.270 -6.788 -11.243 1.00 95.62 91 VAL A CA 1
ATOM 751 C C . VAL A 1 91 ? 11.167 -5.950 -10.330 1.00 95.62 91 VAL A C 1
ATOM 753 O O . VAL A 1 91 ? 11.921 -5.100 -10.801 1.00 95.62 91 VAL A O 1
ATOM 756 N N . GLY A 1 92 ? 11.122 -6.211 -9.018 1.00 93.38 92 GLY A N 1
ATOM 757 C CA . GLY A 1 92 ? 11.965 -5.518 -8.045 1.00 93.38 92 GLY A CA 1
ATOM 758 C C . GLY A 1 92 ? 13.453 -5.822 -8.226 1.00 93.38 92 GLY A C 1
ATOM 759 O O . GLY A 1 92 ? 14.262 -4.901 -8.209 1.00 93.38 92 GLY A O 1
ATOM 760 N N . ARG A 1 93 ? 13.815 -7.093 -8.445 1.00 94.69 93 ARG A N 1
ATOM 761 C CA . ARG A 1 93 ? 15.210 -7.511 -8.670 1.00 94.69 93 ARG A CA 1
ATOM 762 C C . ARG A 1 93 ? 15.746 -6.928 -9.972 1.00 94.69 93 ARG A C 1
ATOM 764 O O . ARG A 1 93 ? 16.825 -6.350 -9.981 1.00 94.69 93 ARG A O 1
ATOM 771 N N . PHE A 1 94 ? 14.951 -7.004 -11.036 1.00 95.00 94 PHE A N 1
ATOM 772 C CA . PHE A 1 94 ? 15.258 -6.432 -12.340 1.00 95.00 94 PHE A CA 1
ATOM 773 C C . PHE A 1 94 ? 15.530 -4.927 -12.245 1.00 95.00 94 PHE A C 1
ATOM 775 O O . PHE A 1 94 ? 16.568 -4.452 -12.704 1.00 95.00 94 PHE A O 1
ATOM 782 N N . ALA A 1 95 ? 14.651 -4.177 -11.575 1.00 93.44 95 ALA A N 1
ATOM 783 C CA . ALA A 1 95 ? 14.797 -2.733 -11.401 1.00 93.44 95 ALA A CA 1
ATOM 784 C C . ALA A 1 95 ? 16.038 -2.321 -10.583 1.00 93.44 95 ALA A C 1
ATOM 786 O O . ALA A 1 95 ? 16.402 -1.148 -10.603 1.00 93.44 95 ALA A O 1
ATOM 787 N N . LEU A 1 96 ? 16.667 -3.249 -9.855 1.00 91.75 96 LEU A N 1
ATOM 788 C CA . LEU A 1 96 ? 17.853 -2.995 -9.031 1.00 91.75 96 LEU A CA 1
ATOM 789 C C . LEU A 1 96 ? 19.177 -3.346 -9.728 1.00 91.75 96 LEU A C 1
ATOM 791 O O . LEU A 1 96 ? 20.228 -3.051 -9.169 1.00 91.75 96 LEU A O 1
ATOM 795 N N . ILE A 1 97 ? 19.150 -3.934 -10.930 1.00 88.81 97 ILE A N 1
ATOM 796 C CA . ILE A 1 97 ? 20.369 -4.309 -11.671 1.00 88.81 97 ILE A CA 1
ATOM 797 C C . ILE A 1 97 ? 21.197 -3.065 -12.032 1.00 88.81 97 ILE A C 1
ATOM 799 O O . ILE A 1 97 ? 22.389 -2.996 -11.735 1.00 88.81 97 ILE A O 1
ATOM 803 N N . CYS A 1 98 ? 20.583 -2.074 -12.685 1.00 86.94 98 CYS A N 1
ATOM 804 C CA . CYS A 1 98 ? 21.247 -0.825 -13.051 1.00 86.94 98 CYS A CA 1
ATOM 805 C C . CYS A 1 98 ? 20.238 0.315 -13.281 1.00 86.94 98 CYS A C 1
ATOM 807 O O . CYS A 1 98 ? 19.021 0.134 -13.217 1.00 86.94 98 CYS A O 1
ATOM 809 N N . LYS A 1 99 ? 20.737 1.521 -13.591 1.00 84.62 99 LYS A N 1
ATOM 810 C CA . LYS A 1 99 ? 19.881 2.686 -13.883 1.00 84.62 99 LYS A CA 1
ATOM 811 C C . LYS A 1 99 ? 18.959 2.454 -15.083 1.00 84.62 99 LYS A C 1
ATOM 813 O O . LYS A 1 99 ? 17.816 2.904 -15.065 1.00 84.62 99 LYS A O 1
ATOM 818 N N . THR A 1 100 ? 19.434 1.739 -16.102 1.00 87.12 100 THR A N 1
ATOM 819 C CA . THR A 1 100 ? 18.655 1.460 -17.315 1.00 87.12 100 THR A CA 1
ATOM 820 C C . THR A 1 100 ? 17.509 0.487 -17.045 1.00 87.12 100 THR A C 1
ATOM 822 O O . THR A 1 100 ? 16.397 0.717 -17.511 1.00 87.12 100 THR A O 1
ATOM 825 N N . THR A 1 101 ? 17.713 -0.560 -16.240 1.00 91.44 101 THR A N 1
ATOM 826 C CA . THR A 1 101 ? 16.619 -1.478 -15.875 1.00 91.44 101 THR A CA 1
ATOM 827 C C . THR A 1 101 ? 15.622 -0.831 -14.919 1.00 91.44 101 THR A C 1
ATOM 829 O O . THR A 1 101 ? 14.416 -1.034 -15.065 1.00 91.44 101 THR A O 1
ATOM 832 N N . HIS A 1 102 ? 16.094 0.017 -13.998 1.00 90.88 102 HIS A N 1
ATOM 833 C CA . HIS A 1 102 ? 15.223 0.864 -13.183 1.00 90.88 102 HIS A CA 1
ATOM 834 C C . HIS A 1 102 ? 14.337 1.763 -14.055 1.00 90.88 102 HIS A C 1
ATOM 836 O O . HIS A 1 102 ? 13.129 1.866 -13.828 1.00 90.88 102 HIS A O 1
ATOM 842 N N . TYR A 1 103 ? 14.933 2.390 -15.073 1.00 89.88 103 TYR A N 1
ATOM 843 C CA . TYR A 1 103 ? 14.215 3.200 -16.050 1.00 89.88 103 TYR A CA 1
ATOM 844 C C . TYR A 1 103 ? 13.155 2.371 -16.780 1.00 89.88 103 TYR A C 1
ATOM 846 O O . TYR A 1 103 ? 11.988 2.754 -16.768 1.00 89.88 103 TYR A O 1
ATOM 854 N N . VAL A 1 104 ? 13.521 1.209 -17.337 1.00 92.62 104 VAL A N 1
ATOM 855 C CA . VAL A 1 104 ? 12.587 0.312 -18.042 1.00 92.62 104 VAL A CA 1
ATOM 856 C C . VAL A 1 104 ? 11.397 -0.046 -17.150 1.00 92.62 104 VAL A C 1
ATOM 858 O O . VAL A 1 104 ? 10.253 0.154 -17.559 1.00 92.62 104 VAL A O 1
ATOM 861 N N . ALA A 1 105 ? 11.649 -0.455 -15.902 1.00 94.56 105 ALA A N 1
ATOM 862 C CA . ALA A 1 105 ? 10.616 -0.792 -14.918 1.00 94.56 105 ALA A CA 1
ATOM 863 C C . ALA A 1 105 ? 9.760 0.409 -14.458 1.00 94.56 105 ALA A C 1
ATOM 865 O O . ALA A 1 105 ? 8.737 0.229 -13.796 1.00 94.56 105 ALA A O 1
ATOM 866 N N . SER A 1 106 ? 10.158 1.636 -14.797 1.00 91.19 106 SER A N 1
ATOM 867 C CA . SER A 1 106 ? 9.408 2.864 -14.506 1.00 91.19 106 SER A CA 1
ATOM 868 C C . SER A 1 106 ? 8.558 3.339 -15.693 1.00 91.19 106 SER A C 1
ATOM 870 O O . SER A 1 106 ? 7.770 4.269 -15.543 1.00 91.19 106 SER A O 1
ATOM 872 N N . THR A 1 107 ? 8.687 2.711 -16.867 1.00 92.81 107 THR A N 1
ATOM 873 C CA . THR A 1 107 ? 7.952 3.104 -18.080 1.00 92.81 107 THR A CA 1
ATOM 874 C C . THR A 1 107 ? 6.552 2.504 -18.157 1.00 92.81 107 THR A C 1
ATOM 876 O O . THR A 1 107 ? 6.305 1.387 -17.704 1.00 92.81 107 THR A O 1
ATOM 879 N N . ALA A 1 108 ? 5.638 3.205 -18.831 1.00 94.19 108 ALA A N 1
ATOM 880 C CA . ALA A 1 108 ? 4.297 2.692 -19.097 1.00 94.19 108 ALA A CA 1
ATOM 881 C C . ALA A 1 108 ? 4.317 1.405 -19.935 1.00 94.19 108 ALA A C 1
ATOM 883 O O . ALA A 1 108 ? 3.577 0.473 -19.635 1.00 94.19 108 ALA A O 1
ATOM 884 N N . LYS A 1 109 ? 5.198 1.327 -20.948 1.00 94.06 109 LYS A N 1
ATOM 885 C CA . LYS A 1 109 ? 5.347 0.155 -21.830 1.00 94.06 109 LYS A CA 1
ATOM 886 C C . LYS A 1 109 ? 5.549 -1.130 -21.027 1.00 94.06 109 LYS A C 1
ATOM 888 O O . LYS A 1 109 ? 4.867 -2.118 -21.282 1.00 94.06 109 LYS A O 1
ATOM 893 N N . PHE A 1 110 ? 6.442 -1.092 -20.039 1.00 95.94 110 PHE A N 1
ATOM 894 C CA . PHE A 1 110 ? 6.705 -2.225 -19.158 1.00 95.94 110 PHE A CA 1
ATOM 895 C C . PHE A 1 110 ? 5.443 -2.675 -18.405 1.00 95.94 110 PHE A C 1
ATOM 897 O O . PHE A 1 110 ? 5.082 -3.851 -18.435 1.00 95.94 110 PHE A O 1
ATOM 904 N N . TRP A 1 111 ? 4.738 -1.735 -17.767 1.00 96.75 111 TRP A N 1
ATOM 905 C CA . TRP A 1 111 ? 3.546 -2.045 -16.972 1.00 96.75 111 TRP A CA 1
ATOM 906 C C . TRP A 1 111 ? 2.363 -2.501 -17.832 1.00 96.75 111 TRP A C 1
ATOM 908 O O . TRP A 1 111 ? 1.670 -3.439 -17.443 1.00 96.75 111 TRP A O 1
ATOM 918 N N . TYR A 1 112 ? 2.161 -1.913 -19.015 1.00 95.88 112 TYR A N 1
ATOM 919 C CA . TYR A 1 112 ? 1.160 -2.381 -19.975 1.00 95.88 112 TYR A CA 1
ATOM 920 C C . TYR A 1 112 ? 1.425 -3.810 -20.421 1.00 95.88 112 TYR A C 1
ATOM 922 O O . TYR A 1 112 ? 0.517 -4.637 -20.381 1.00 95.88 112 TYR A O 1
ATOM 930 N N . HIS A 1 113 ? 2.664 -4.108 -20.814 1.00 95.69 113 HIS A N 1
ATOM 931 C CA . HIS A 1 113 ? 3.041 -5.456 -21.221 1.00 95.69 113 HIS A CA 1
ATOM 932 C C . HIS A 1 113 ? 2.772 -6.464 -20.105 1.00 95.69 113 HIS A C 1
ATOM 934 O O . HIS A 1 113 ? 2.126 -7.484 -20.330 1.00 95.69 113 HIS A O 1
ATOM 940 N N . LEU A 1 114 ? 3.192 -6.141 -18.878 1.00 96.50 114 LEU A N 1
ATOM 941 C CA . LEU A 1 114 ? 2.966 -6.998 -17.719 1.00 96.50 114 LEU A CA 1
ATOM 942 C C . LEU A 1 114 ? 1.469 -7.218 -17.449 1.00 96.50 114 LEU A C 1
ATOM 944 O O . LEU A 1 114 ? 1.057 -8.346 -17.195 1.00 96.50 114 LEU A O 1
ATOM 948 N N . TYR A 1 115 ? 0.652 -6.166 -17.541 1.00 96.38 115 TYR A N 1
ATOM 949 C CA . TYR A 1 115 ? -0.798 -6.263 -17.386 1.00 96.38 115 TYR A CA 1
ATOM 950 C C . TYR A 1 115 ? -1.423 -7.186 -18.431 1.00 96.38 115 TYR A C 1
ATOM 952 O O . TYR A 1 115 ? -2.079 -8.156 -18.067 1.00 96.38 115 TYR A O 1
ATOM 960 N N . TYR A 1 116 ? -1.197 -6.925 -19.720 1.00 95.44 116 TYR A N 1
ATOM 961 C CA . TYR A 1 116 ? -1.829 -7.692 -20.795 1.00 95.44 116 TYR A CA 1
ATOM 962 C C . TYR A 1 116 ? -1.328 -9.135 -20.874 1.00 95.44 116 TYR A C 1
ATOM 964 O O . TYR A 1 116 ? -2.083 -10.010 -21.286 1.00 95.44 116 TYR A O 1
ATOM 972 N N . ARG A 1 117 ? -0.095 -9.407 -20.431 1.00 95.75 117 ARG A N 1
ATOM 973 C CA . ARG A 1 117 ? 0.442 -10.771 -20.342 1.00 95.75 117 ARG A CA 1
ATOM 974 C C . ARG A 1 117 ? -0.320 -11.643 -19.342 1.00 95.75 117 ARG A C 1
ATOM 976 O O . ARG A 1 117 ? -0.449 -12.842 -19.575 1.00 95.75 117 ARG A O 1
ATOM 983 N N . TYR A 1 118 ? -0.783 -11.065 -18.232 1.00 95.44 118 TYR A N 1
ATOM 984 C CA . TYR A 1 118 ? -1.467 -11.805 -17.165 1.00 95.44 118 TYR A CA 1
ATOM 985 C C . TYR A 1 118 ? -2.972 -11.547 -17.098 1.00 95.44 118 TYR A C 1
ATOM 987 O O . TYR A 1 118 ? -3.671 -12.286 -16.412 1.00 95.44 118 TYR A O 1
ATOM 995 N N . TYR A 1 119 ? -3.491 -10.546 -17.809 1.00 94.44 119 TYR A N 1
ATOM 996 C CA . TYR A 1 119 ? -4.921 -10.287 -17.885 1.00 94.44 119 TYR A CA 1
ATOM 997 C C . TYR A 1 119 ? -5.654 -11.488 -18.483 1.00 94.44 119 TYR A C 1
ATOM 999 O O . TYR A 1 119 ? -5.280 -12.004 -19.537 1.00 94.44 119 TYR A O 1
ATOM 1007 N N . LYS A 1 120 ? -6.731 -11.903 -17.816 1.00 90.94 120 LYS A N 1
ATOM 1008 C CA . LYS A 1 120 ? -7.623 -12.937 -18.323 1.00 90.94 120 LYS A CA 1
ATOM 1009 C C . LYS A 1 120 ? -9.069 -12.432 -18.289 1.00 90.94 120 LYS A C 1
ATOM 1011 O O . LYS A 1 120 ? -9.486 -11.905 -17.255 1.00 90.94 120 LYS A O 1
ATOM 1016 N N . PRO A 1 121 ? -9.823 -12.549 -19.397 1.00 88.81 121 PRO A N 1
ATOM 1017 C CA . PRO A 1 121 ? -11.171 -11.991 -19.505 1.00 88.81 121 PRO A CA 1
ATOM 1018 C C . PRO A 1 121 ? -12.217 -12.743 -18.667 1.00 88.81 121 PRO A C 1
ATOM 1020 O O . PRO A 1 121 ? -13.292 -12.211 -18.422 1.00 88.81 121 PRO A O 1
ATOM 1023 N N . ASP A 1 122 ? -11.908 -13.963 -18.228 1.00 90.31 122 ASP A N 1
ATOM 1024 C CA . ASP A 1 122 ? -12.733 -14.803 -17.353 1.00 90.31 122 ASP A CA 1
ATOM 1025 C C . ASP A 1 122 ? -12.679 -14.385 -15.875 1.00 90.31 122 ASP A C 1
ATOM 1027 O O . ASP A 1 122 ? -13.529 -14.798 -15.087 1.00 90.31 122 ASP A O 1
ATOM 1031 N N . ILE A 1 123 ? -11.704 -13.559 -15.482 1.00 89.38 123 ILE A N 1
ATOM 1032 C CA . ILE A 1 123 ? -11.555 -13.084 -14.106 1.00 89.38 123 ILE A CA 1
ATOM 1033 C C . ILE A 1 123 ? -12.265 -11.739 -13.944 1.00 89.38 123 ILE A C 1
ATOM 1035 O O . ILE A 1 123 ? -11.912 -1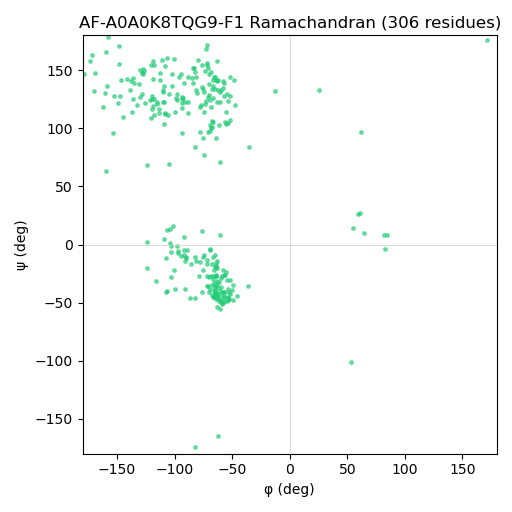0.742 -14.578 1.00 89.38 123 ILE A O 1
ATOM 1039 N N . GLU A 1 124 ? -13.227 -11.684 -13.024 1.00 89.06 124 GLU A N 1
ATOM 1040 C CA . GLU A 1 124 ? -13.911 -10.443 -12.668 1.00 89.06 124 GLU A CA 1
ATOM 1041 C C . GLU A 1 124 ? -12.959 -9.469 -11.959 1.00 89.06 124 GLU A C 1
ATOM 1043 O O . GLU A 1 124 ? -12.602 -9.629 -10.788 1.00 89.06 124 GLU A O 1
ATOM 1048 N N . LEU A 1 125 ? -12.551 -8.423 -12.680 1.00 91.69 125 LEU A N 1
ATOM 1049 C CA . LEU A 1 125 ? -11.770 -7.319 -12.134 1.00 91.69 125 LEU A CA 1
ATOM 1050 C C . LEU A 1 125 ? -12.667 -6.140 -11.732 1.00 91.69 125 LEU A C 1
ATOM 1052 O O . LEU A 1 125 ? -13.604 -5.799 -12.464 1.00 91.69 125 LEU A O 1
ATOM 1056 N N . PRO A 1 126 ? -12.332 -5.431 -10.635 1.00 91.75 126 PRO A N 1
ATOM 1057 C CA . PRO A 1 126 ? -12.923 -4.132 -10.336 1.00 91.75 126 PRO A CA 1
ATOM 1058 C C . PRO A 1 126 ? -12.819 -3.184 -11.535 1.00 91.75 126 PRO A C 1
ATOM 1060 O O . PR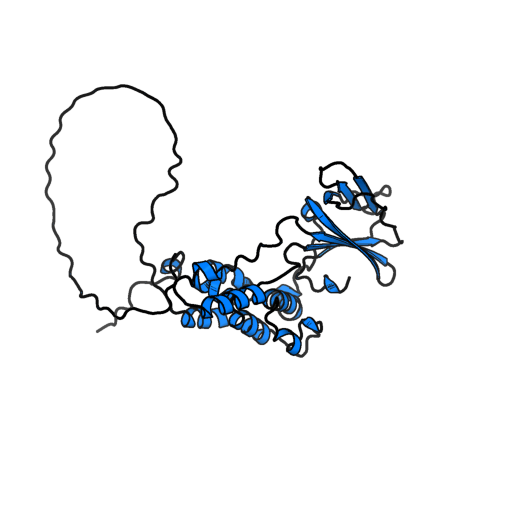O A 1 126 ? -11.784 -3.155 -12.197 1.00 91.75 126 PRO A O 1
ATOM 1063 N N . LEU A 1 127 ? -13.836 -2.342 -11.752 1.00 89.62 127 LEU A N 1
ATOM 1064 C CA . LEU A 1 127 ? -13.943 -1.439 -12.913 1.00 89.62 127 LEU A CA 1
ATOM 1065 C C . LEU A 1 127 ? -12.640 -0.678 -13.225 1.00 89.62 127 LEU A C 1
ATOM 1067 O O . LEU A 1 127 ? -12.202 -0.627 -14.367 1.00 89.62 127 LEU A O 1
ATOM 1071 N N . ARG A 1 128 ? -11.969 -0.142 -12.195 1.00 88.44 128 ARG A N 1
ATOM 1072 C CA . ARG A 1 128 ? -10.718 0.629 -12.349 1.00 88.44 128 ARG A CA 1
ATOM 1073 C C . ARG A 1 128 ? -9.515 -0.191 -12.830 1.00 88.44 128 ARG A C 1
ATOM 1075 O O . ARG A 1 128 ? -8.523 0.403 -13.225 1.00 88.44 128 ARG A O 1
ATOM 1082 N N . LEU A 1 129 ? -9.584 -1.516 -12.743 1.00 92.19 129 LEU A N 1
ATOM 1083 C CA . LEU A 1 129 ? -8.535 -2.452 -13.152 1.00 92.19 129 LEU A CA 1
ATOM 1084 C C . LEU A 1 129 ? -8.866 -3.150 -14.479 1.00 92.19 129 LEU A C 1
ATOM 1086 O O . LEU A 1 129 ? -8.100 -4.001 -14.928 1.00 92.19 129 LEU A O 1
ATOM 1090 N N . GLN A 1 130 ? -10.002 -2.816 -15.100 1.00 92.81 130 GLN A N 1
ATOM 1091 C CA . GLN A 1 130 ? -10.379 -3.338 -16.411 1.00 92.81 130 GLN A CA 1
ATOM 1092 C C . GLN A 1 130 ? -9.583 -2.659 -17.537 1.00 92.81 130 GLN A C 1
ATOM 1094 O O . GLN A 1 130 ? -9.179 -1.502 -17.376 1.00 92.81 130 GLN A O 1
ATOM 1099 N N . PRO A 1 131 ? -9.400 -3.325 -18.694 1.00 92.56 131 PRO A N 1
ATOM 1100 C CA . PRO A 1 131 ? -8.516 -2.846 -19.758 1.00 92.56 131 PRO A CA 1
ATOM 1101 C C . PRO A 1 131 ? -8.793 -1.412 -20.223 1.00 92.56 131 PRO A C 1
ATOM 1103 O O . PRO A 1 131 ? -7.856 -0.648 -20.451 1.00 92.56 131 PRO A O 1
ATOM 1106 N N . ASP A 1 132 ? -10.064 -1.009 -20.302 1.00 89.69 132 ASP A N 1
ATOM 1107 C CA . ASP A 1 132 ? -10.442 0.346 -20.722 1.00 89.69 132 ASP A CA 1
ATOM 1108 C C . ASP A 1 132 ? -9.965 1.427 -19.745 1.00 89.69 132 ASP A C 1
ATOM 1110 O O . ASP A 1 132 ? -9.529 2.500 -20.163 1.00 89.69 132 ASP A O 1
ATOM 1114 N N . CYS A 1 133 ? -9.994 1.136 -18.441 1.00 86.69 133 CYS A N 1
ATOM 1115 C CA . CYS A 1 133 ? -9.515 2.045 -17.400 1.00 86.69 133 CYS A CA 1
ATOM 1116 C C . CYS A 1 133 ? -7.987 2.036 -17.271 1.00 86.69 133 CYS A C 1
ATOM 1118 O O . CYS A 1 133 ? -7.402 3.043 -16.871 1.00 86.69 133 CYS A O 1
ATOM 1120 N N . MET A 1 134 ? -7.342 0.929 -17.638 1.00 89.00 134 MET A N 1
ATOM 1121 C CA . MET A 1 134 ? -5.893 0.769 -17.540 1.00 89.00 134 MET A CA 1
ATOM 1122 C C . MET A 1 134 ? -5.121 1.595 -18.573 1.00 89.00 134 MET A C 1
ATOM 1124 O O . MET A 1 134 ? -3.932 1.783 -18.382 1.00 89.00 134 MET A O 1
ATOM 1128 N N . ARG A 1 135 ? -5.766 2.159 -19.610 1.00 85.31 135 ARG A N 1
ATOM 1129 C CA . ARG A 1 135 ? -5.128 3.044 -20.619 1.00 85.31 135 ARG A CA 1
ATOM 1130 C C . ARG A 1 135 ? -4.599 4.375 -20.063 1.00 85.31 135 ARG A C 1
ATOM 1132 O O . ARG A 1 135 ? -3.957 5.134 -20.788 1.00 85.31 135 ARG A O 1
ATOM 1139 N N . ARG A 1 136 ? -4.916 4.705 -18.811 1.00 85.75 136 ARG A N 1
ATOM 1140 C CA . ARG A 1 136 ? -4.466 5.934 -18.150 1.00 85.75 136 ARG A CA 1
ATOM 1141 C C . ARG A 1 136 ? -3.068 5.740 -17.571 1.00 85.75 136 ARG A C 1
ATOM 1143 O O . ARG A 1 136 ? -2.787 4.709 -16.970 1.00 85.75 136 ARG A O 1
ATOM 1150 N N . LEU A 1 137 ? -2.216 6.758 -17.703 1.00 86.81 137 LEU A N 1
ATOM 1151 C CA . LEU A 1 137 ? -0.886 6.745 -17.087 1.00 86.81 137 LEU A CA 1
ATOM 1152 C C . LEU A 1 137 ? -0.960 6.913 -15.566 1.00 86.81 137 LEU A C 1
ATOM 1154 O O . LEU A 1 137 ? -0.188 6.267 -14.866 1.00 86.81 137 LEU A O 1
ATOM 1158 N N . ASP A 1 138 ? -1.909 7.712 -15.070 1.00 87.56 138 ASP A N 1
ATOM 1159 C CA . ASP A 1 138 ? -2.075 8.029 -13.646 1.00 87.56 138 ASP A CA 1
ATOM 1160 C C . ASP A 1 138 ? -2.143 6.770 -12.769 1.00 87.56 138 ASP A C 1
ATOM 1162 O O . ASP A 1 138 ? -3.140 6.043 -12.737 1.00 87.56 138 ASP A O 1
ATOM 1166 N N . GLY A 1 139 ? -1.066 6.521 -12.033 1.00 89.12 139 GLY A N 1
ATOM 1167 C CA . GLY A 1 139 ? -0.907 5.383 -11.146 1.00 89.12 139 GLY A CA 1
ATOM 1168 C C . GLY A 1 139 ? -0.982 4.023 -11.827 1.00 89.12 139 GLY A C 1
ATOM 1169 O O . GLY A 1 139 ? -1.317 3.040 -11.156 1.00 89.12 139 GLY A O 1
ATOM 1170 N N . LEU A 1 140 ? -0.633 3.934 -13.117 1.00 94.69 140 LEU A N 1
ATOM 1171 C CA . LEU A 1 140 ? -0.628 2.691 -13.892 1.00 94.69 140 LEU A CA 1
ATOM 1172 C C . LEU A 1 140 ? 0.106 1.570 -13.154 1.00 94.69 140 LEU A C 1
ATOM 1174 O O . LEU A 1 140 ? -0.444 0.485 -12.982 1.00 94.69 140 LEU A O 1
ATOM 1178 N N . ARG A 1 141 ? 1.309 1.835 -12.628 1.00 95.06 141 ARG A N 1
ATOM 1179 C CA . ARG A 1 141 ? 2.076 0.851 -11.849 1.00 95.06 141 ARG A CA 1
ATOM 1180 C C . ARG A 1 141 ? 1.257 0.284 -10.695 1.00 95.06 141 ARG A C 1
ATOM 1182 O O . ARG A 1 141 ? 1.217 -0.927 -10.491 1.00 95.06 141 ARG A O 1
ATOM 1189 N N . SER A 1 142 ? 0.613 1.160 -9.925 1.00 93.56 142 SER A N 1
ATOM 1190 C CA . SER A 1 142 ? -0.191 0.748 -8.775 1.00 93.56 142 SER A CA 1
ATOM 1191 C C . SER A 1 142 ? -1.397 -0.090 -9.209 1.00 93.56 142 SER A C 1
ATOM 1193 O O . SER A 1 142 ? -1.693 -1.109 -8.586 1.00 93.56 142 SER A O 1
ATOM 1195 N N . ALA A 1 143 ? -2.045 0.280 -10.315 1.00 94.06 143 ALA A N 1
ATOM 1196 C CA . ALA A 1 143 ? -3.185 -0.438 -10.861 1.00 94.06 143 ALA A CA 1
ATOM 1197 C C . ALA A 1 143 ? -2.784 -1.828 -11.384 1.00 94.06 143 ALA A C 1
ATOM 1199 O O . ALA A 1 143 ? -3.434 -2.818 -11.048 1.00 94.06 143 ALA A O 1
ATOM 1200 N N . VAL A 1 144 ? -1.660 -1.937 -12.101 1.00 96.25 144 VAL A N 1
ATOM 1201 C CA . VAL A 1 144 ? -1.134 -3.230 -12.561 1.00 96.25 144 VAL A CA 1
ATOM 1202 C C . VAL A 1 144 ? -0.796 -4.125 -11.375 1.00 96.25 144 VAL A C 1
ATOM 1204 O O . VAL A 1 144 ? -1.280 -5.253 -11.323 1.00 96.25 144 VAL A O 1
ATOM 1207 N N . ILE A 1 145 ? -0.066 -3.618 -10.374 1.00 95.31 145 ILE A N 1
ATOM 1208 C CA . ILE A 1 145 ? 0.252 -4.387 -9.158 1.00 95.31 145 ILE A CA 1
ATOM 1209 C C . ILE A 1 145 ? -1.024 -4.937 -8.514 1.00 95.31 145 ILE A C 1
ATOM 1211 O O . ILE A 1 145 ? -1.082 -6.116 -8.179 1.00 95.31 145 ILE A O 1
ATOM 1215 N N . ARG A 1 146 ? -2.072 -4.117 -8.397 1.00 94.19 146 ARG A N 1
ATOM 1216 C CA . ARG A 1 146 ? -3.363 -4.545 -7.843 1.00 94.19 146 ARG A CA 1
ATOM 1217 C C . ARG A 1 146 ? -4.053 -5.602 -8.693 1.00 94.19 146 ARG A C 1
ATOM 1219 O O . ARG A 1 146 ? -4.595 -6.546 -8.133 1.00 94.19 146 ARG A O 1
ATOM 1226 N N . SER A 1 147 ? -4.026 -5.471 -10.019 1.00 95.12 147 SER A N 1
ATOM 1227 C CA . SER A 1 147 ? -4.628 -6.452 -10.933 1.00 95.12 147 SER A CA 1
ATOM 1228 C C . SER A 1 147 ? -3.970 -7.834 -10.837 1.00 95.12 147 SER A C 1
ATOM 1230 O O . SER A 1 147 ? -4.647 -8.854 -10.968 1.00 95.12 147 SER A O 1
ATOM 1232 N N . LEU A 1 148 ? -2.671 -7.889 -10.523 1.00 95.44 1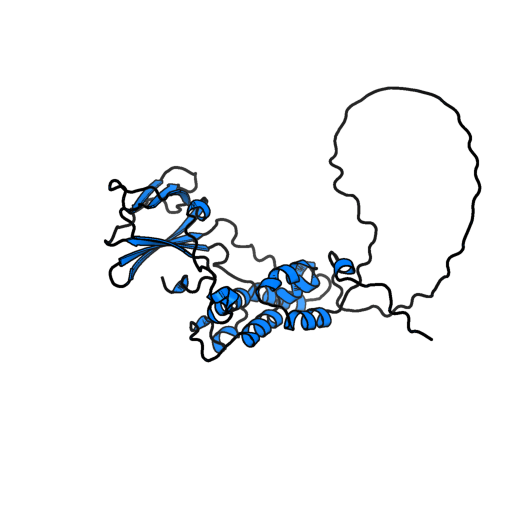48 LEU A N 1
ATOM 1233 C CA . LEU A 1 148 ? -1.936 -9.145 -10.366 1.00 95.44 148 LEU A CA 1
ATOM 1234 C C . LEU A 1 148 ? -2.427 -9.953 -9.155 1.00 95.44 148 LEU A C 1
ATOM 1236 O O . LEU A 1 148 ? -2.446 -11.175 -9.219 1.00 95.44 148 LEU A O 1
ATOM 1240 N N . PHE A 1 149 ? -2.939 -9.309 -8.099 1.00 94.12 149 PHE A N 1
ATOM 1241 C CA . PHE A 1 149 ? -3.571 -10.007 -6.962 1.00 94.12 149 PHE A CA 1
ATOM 1242 C C . PHE A 1 149 ? -4.915 -10.679 -7.293 1.00 94.12 149 PHE A C 1
ATOM 1244 O O . PHE A 1 149 ? -5.484 -11.360 -6.436 1.00 94.12 149 PHE A O 1
ATOM 1251 N N . TYR A 1 150 ? -5.421 -10.491 -8.513 1.00 92.94 150 TYR A N 1
ATOM 1252 C CA . TYR A 1 150 ? -6.582 -11.203 -9.048 1.00 92.94 150 TYR A CA 1
ATOM 1253 C C . TYR A 1 150 ? -6.180 -12.224 -10.113 1.00 92.94 150 TYR A C 1
ATOM 1255 O O . TYR A 1 150 ? -6.725 -13.319 -10.151 1.00 92.94 150 TYR A O 1
ATOM 1263 N N . THR A 1 151 ? -5.240 -11.860 -10.985 1.00 94.25 151 THR A N 1
ATOM 1264 C CA . THR A 1 151 ? -4.975 -12.588 -12.235 1.00 94.25 151 THR A CA 1
ATOM 1265 C C . THR A 1 151 ? -3.764 -13.515 -12.184 1.00 94.25 151 THR A C 1
ATOM 1267 O O . THR A 1 151 ? -3.687 -14.473 -12.957 1.00 94.25 151 THR A O 1
ATOM 1270 N N . TYR A 1 152 ? -2.829 -13.264 -11.264 1.00 94.81 152 TYR A N 1
ATOM 1271 C CA . TYR A 1 152 ? -1.575 -13.995 -11.161 1.00 94.81 152 TYR A CA 1
ATOM 1272 C C . TYR A 1 152 ? -1.569 -14.911 -9.921 1.00 94.81 152 TYR A C 1
ATOM 1274 O O . TYR A 1 152 ? -1.577 -14.399 -8.795 1.00 94.81 152 TYR A O 1
ATOM 1282 N N . PRO A 1 153 ? -1.552 -16.253 -10.087 1.00 92.69 153 PRO A N 1
ATOM 1283 C CA . PRO A 1 153 ? -1.786 -17.197 -8.989 1.00 92.69 153 PRO A CA 1
ATOM 1284 C C . PRO A 1 153 ? -0.886 -17.005 -7.756 1.00 92.69 153 PRO A C 1
ATOM 1286 O O . PRO A 1 153 ? -1.435 -16.892 -6.658 1.00 92.69 153 PRO A O 1
ATOM 1289 N N . PRO A 1 154 ? 0.447 -16.817 -7.887 1.00 94.00 154 PRO A N 1
ATOM 1290 C CA . PRO A 1 154 ? 1.314 -16.614 -6.720 1.00 94.00 154 PRO A CA 1
ATOM 1291 C C . PRO A 1 154 ? 0.942 -15.402 -5.855 1.00 94.00 154 PRO A C 1
ATOM 1293 O O . PRO A 1 154 ? 1.222 -15.373 -4.654 1.00 94.00 154 PRO A O 1
ATOM 1296 N N . PHE A 1 155 ? 0.320 -14.375 -6.444 1.00 93.06 155 PHE A N 1
ATOM 1297 C CA . PHE A 1 155 ? -0.142 -13.193 -5.711 1.00 93.06 155 PHE A CA 1
ATOM 1298 C C . PHE A 1 155 ? -1.579 -13.367 -5.226 1.00 93.06 155 PHE A C 1
ATOM 1300 O O . PHE A 1 155 ? -1.899 -12.959 -4.110 1.00 93.06 155 PHE A O 1
ATOM 1307 N N . ALA A 1 156 ? -2.437 -13.993 -6.031 1.00 90.38 156 ALA A N 1
ATOM 1308 C CA . ALA A 1 156 ? -3.829 -14.247 -5.684 1.00 90.38 156 ALA A CA 1
ATOM 1309 C C . ALA A 1 156 ? -3.983 -15.176 -4.466 1.00 90.38 156 ALA A C 1
ATOM 1311 O O . ALA A 1 156 ? -4.907 -14.976 -3.671 1.00 90.38 156 ALA A O 1
ATOM 1312 N N . GLU A 1 157 ? -3.068 -16.137 -4.307 1.00 89.88 157 GLU A N 1
ATOM 1313 C CA . GLU A 1 157 ? -3.042 -17.129 -3.222 1.00 89.88 157 GLU A CA 1
ATOM 1314 C C . GLU A 1 157 ? -2.339 -16.630 -1.949 1.00 89.88 157 GLU A C 1
ATOM 1316 O O . GLU A 1 157 ? -2.519 -17.194 -0.868 1.00 89.88 157 GLU A O 1
ATOM 1321 N N . ARG A 1 158 ? -1.553 -15.549 -2.039 1.00 87.69 158 ARG A N 1
ATOM 1322 C CA . ARG A 1 158 ? -0.848 -14.975 -0.886 1.00 87.69 158 ARG A CA 1
ATOM 1323 C C . ARG A 1 158 ? -1.852 -14.428 0.143 1.00 87.69 158 ARG A C 1
ATOM 1325 O O . ARG A 1 158 ? -2.850 -13.823 -0.253 1.00 87.69 158 ARG A O 1
ATOM 1332 N N . PRO A 1 159 ? -1.582 -14.528 1.462 1.00 83.81 159 PRO A N 1
ATOM 1333 C CA . PRO A 1 159 ? -2.363 -13.809 2.465 1.00 83.81 159 PRO A CA 1
ATOM 1334 C C . PRO A 1 159 ? -2.412 -12.305 2.155 1.00 83.81 159 PRO A C 1
ATOM 1336 O O . PRO A 1 159 ? -1.389 -11.634 2.022 1.00 83.81 159 PRO A O 1
ATOM 1339 N N . LYS A 1 160 ? -3.635 -11.779 2.039 1.00 85.75 160 LYS A N 1
ATOM 1340 C CA . LYS A 1 160 ? -3.937 -10.402 1.598 1.00 85.75 160 LYS A CA 1
ATOM 1341 C C . LYS A 1 160 ? -4.032 -9.405 2.755 1.00 85.75 160 LYS A C 1
ATOM 1343 O O . LYS A 1 160 ? -4.452 -8.261 2.556 1.00 85.75 160 LYS A O 1
ATOM 1348 N N . PHE A 1 161 ? -3.704 -9.864 3.958 1.00 87.31 161 PHE A N 1
ATOM 1349 C CA . PHE A 1 161 ? -3.756 -9.102 5.192 1.00 87.31 161 PHE A CA 1
ATOM 1350 C C . PHE A 1 161 ? -2.673 -9.571 6.166 1.00 87.31 161 PHE A C 1
ATOM 1352 O O . PHE A 1 161 ? -2.234 -10.720 6.128 1.00 87.31 161 PHE A O 1
ATOM 1359 N N . SER A 1 162 ? -2.280 -8.673 7.060 1.00 89.31 162 SER A N 1
ATOM 1360 C CA . SER A 1 162 ? -1.447 -8.958 8.225 1.00 89.31 162 SER A CA 1
ATOM 1361 C C . SER A 1 162 ? -2.283 -8.861 9.500 1.00 89.31 162 SER A C 1
ATOM 1363 O O . SER A 1 162 ? -3.271 -8.130 9.551 1.00 89.31 162 SER A O 1
ATOM 1365 N N . THR A 1 163 ? -1.888 -9.582 10.542 1.00 87.88 163 THR A N 1
ATOM 1366 C CA . THR A 1 163 ? -2.428 -9.432 11.904 1.00 87.88 163 THR A CA 1
ATOM 1367 C C . THR A 1 163 ? -1.470 -8.668 12.821 1.00 87.88 163 THR A C 1
ATOM 1369 O O . THR A 1 163 ? -1.782 -8.432 13.984 1.00 87.88 163 THR A O 1
ATOM 1372 N N . ASP A 1 164 ? -0.299 -8.275 12.314 1.00 90.00 164 ASP A N 1
ATOM 1373 C CA . ASP A 1 164 ? 0.719 -7.567 13.084 1.00 90.00 164 ASP A CA 1
ATOM 1374 C C . ASP A 1 164 ? 0.368 -6.083 13.261 1.00 90.00 164 ASP A C 1
ATOM 1376 O O . ASP A 1 164 ? 0.639 -5.230 12.412 1.00 90.00 164 ASP A O 1
ATOM 1380 N N . LEU A 1 165 ? -0.226 -5.777 14.414 1.00 91.44 165 LEU A N 1
ATOM 1381 C CA . LEU A 1 165 ? -0.606 -4.430 14.838 1.00 91.44 165 LEU A CA 1
ATOM 1382 C C . LEU A 1 165 ? 0.592 -3.492 15.039 1.00 91.44 165 LEU A C 1
ATOM 1384 O O . LEU A 1 165 ? 0.416 -2.272 14.987 1.00 91.44 165 LEU A O 1
ATOM 1388 N N . SER A 1 166 ? 1.810 -4.020 15.208 1.00 89.19 166 SER A N 1
ATOM 1389 C CA . SER A 1 166 ? 3.007 -3.189 15.379 1.00 89.19 166 SER A CA 1
ATOM 1390 C C . SER A 1 166 ? 3.302 -2.341 14.135 1.00 89.19 166 SER A C 1
ATOM 1392 O O . SER A 1 166 ? 3.799 -1.217 14.253 1.00 89.19 166 SER A O 1
ATOM 1394 N N . ALA A 1 167 ? 2.875 -2.809 12.955 1.00 89.50 167 ALA A N 1
ATOM 1395 C CA . ALA A 1 167 ? 2.991 -2.100 11.684 1.00 89.50 167 ALA A CA 1
ATOM 1396 C C . ALA A 1 167 ? 2.197 -0.779 11.629 1.00 89.50 167 ALA A C 1
ATOM 1398 O O . ALA A 1 167 ? 2.411 0.026 10.720 1.00 89.50 167 ALA A O 1
ATOM 1399 N N . LEU A 1 168 ? 1.280 -0.546 12.576 1.00 92.19 168 LEU A N 1
ATOM 1400 C CA . LEU A 1 168 ? 0.479 0.678 12.663 1.00 92.19 168 LEU A CA 1
ATOM 1401 C C . LEU A 1 168 ? 1.133 1.777 13.509 1.00 92.19 168 LEU A C 1
ATOM 1403 O O . LEU A 1 168 ? 0.682 2.925 13.494 1.00 92.19 168 LEU A O 1
ATOM 1407 N N . LYS A 1 169 ? 2.200 1.448 14.243 1.00 91.56 169 LYS A N 1
ATOM 1408 C CA . LYS A 1 169 ? 2.882 2.377 15.145 1.00 91.56 169 LYS A CA 1
ATOM 1409 C C . LYS A 1 169 ? 3.384 3.611 14.389 1.00 91.56 169 LYS A C 1
ATOM 1411 O O . LYS A 1 169 ? 4.000 3.505 13.330 1.00 91.56 169 LYS A O 1
ATOM 1416 N N . LYS A 1 170 ? 3.152 4.796 14.963 1.00 90.31 170 LYS A N 1
ATOM 1417 C CA . LYS A 1 170 ? 3.489 6.124 14.409 1.00 90.31 170 LYS A CA 1
ATOM 1418 C C . LYS A 1 170 ? 2.746 6.503 13.120 1.00 90.31 170 LYS A C 1
ATOM 1420 O O . LYS A 1 170 ? 3.091 7.517 12.508 1.00 90.31 170 LYS A O 1
ATOM 1425 N N . LEU A 1 171 ? 1.736 5.744 12.690 1.00 92.69 171 LEU A N 1
ATOM 1426 C CA . LEU A 1 171 ? 0.902 6.153 11.561 1.00 92.69 171 LEU A CA 1
ATOM 1427 C C . LEU A 1 171 ? -0.173 7.148 12.004 1.00 92.69 171 LEU A C 1
ATOM 1429 O O . LEU A 1 171 ? -0.715 7.055 13.105 1.00 92.69 171 LEU A O 1
ATOM 1433 N N . GLN A 1 172 ? -0.478 8.103 11.127 1.00 93.00 172 GLN A N 1
ATOM 1434 C CA . GLN A 1 172 ? -1.534 9.085 11.334 1.00 93.00 172 GLN A CA 1
ATOM 1435 C C . GLN A 1 172 ? -2.886 8.477 10.974 1.00 93.00 172 GLN A C 1
ATOM 1437 O O . GLN A 1 172 ? -3.026 7.919 9.886 1.00 93.00 172 GLN A O 1
ATOM 1442 N N . LEU A 1 173 ? -3.889 8.646 11.832 1.00 93.00 173 LEU A N 1
ATOM 1443 C CA . LEU A 1 173 ? -5.273 8.352 11.487 1.00 93.00 173 LEU A CA 1
ATOM 1444 C C . LEU A 1 173 ? -5.778 9.379 10.465 1.00 93.00 173 LEU A C 1
ATOM 1446 O O . LEU A 1 173 ? -5.712 10.587 10.695 1.00 93.00 173 LEU A O 1
ATOM 1450 N N . ILE A 1 174 ? -6.267 8.888 9.331 1.00 91.69 174 ILE A N 1
ATOM 1451 C CA . ILE A 1 174 ? -6.833 9.696 8.245 1.00 91.69 174 ILE A CA 1
ATOM 1452 C C . ILE A 1 174 ? -8.357 9.699 8.308 1.00 91.69 174 ILE A C 1
ATOM 1454 O O . ILE A 1 174 ? -8.976 10.725 8.044 1.00 91.69 174 ILE A O 1
ATOM 1458 N N . GLY A 1 175 ? -8.958 8.564 8.660 1.00 90.12 175 GLY A N 1
ATOM 1459 C CA . GLY A 1 175 ? -10.405 8.439 8.743 1.00 90.12 175 GLY A CA 1
ATOM 1460 C C . GLY A 1 175 ? -10.848 7.117 9.348 1.00 90.12 175 GLY A C 1
ATOM 1461 O O . GLY A 1 175 ? -10.075 6.158 9.423 1.00 90.12 175 GLY A O 1
ATOM 1462 N N . THR A 1 176 ? -12.108 7.095 9.767 1.00 92.50 176 THR A N 1
ATOM 1463 C CA . THR A 1 176 ? -12.780 5.943 10.368 1.00 92.50 176 THR A CA 1
ATOM 1464 C C . THR A 1 176 ? -14.163 5.788 9.771 1.00 92.50 176 THR A C 1
ATOM 1466 O O . THR A 1 176 ? -14.871 6.782 9.612 1.00 92.50 176 THR A O 1
ATOM 1469 N N . TRP A 1 177 ? -14.567 4.561 9.486 1.00 92.56 177 TRP A N 1
ATOM 1470 C CA . TRP A 1 177 ? -15.915 4.256 9.019 1.00 92.56 177 TRP A CA 1
ATOM 1471 C C . TRP A 1 177 ? -16.339 2.875 9.505 1.00 92.56 177 TRP A C 1
ATOM 1473 O O . TRP A 1 177 ? -15.545 2.117 10.067 1.00 92.56 177 TRP A O 1
ATOM 1483 N N . PHE A 1 178 ? -17.616 2.566 9.311 1.00 92.19 178 PHE A N 1
ATOM 1484 C CA . PHE A 1 178 ? -18.216 1.330 9.782 1.00 92.19 178 PHE A CA 1
ATOM 1485 C C . PHE A 1 178 ? -18.988 0.675 8.652 1.00 92.19 178 PHE A C 1
ATOM 1487 O O . PHE A 1 178 ? -19.731 1.345 7.934 1.00 92.19 178 PHE A O 1
ATOM 1494 N N . THR A 1 179 ? -18.859 -0.639 8.539 1.00 91.25 179 THR A N 1
ATOM 1495 C CA . THR A 1 179 ? -19.653 -1.436 7.608 1.00 91.25 179 THR A CA 1
ATOM 1496 C C . THR A 1 179 ? -20.318 -2.578 8.355 1.00 91.25 179 THR A C 1
ATOM 1498 O O . THR A 1 179 ? -19.783 -3.118 9.328 1.00 91.25 179 THR A O 1
ATOM 1501 N N . LYS A 1 180 ? -21.515 -2.958 7.913 1.00 90.19 180 LYS A N 1
ATOM 1502 C CA . LYS A 1 180 ? -22.175 -4.166 8.400 1.00 90.19 180 LYS A CA 1
ATOM 1503 C C . LYS A 1 180 ? -21.949 -5.270 7.379 1.00 90.19 180 LYS A C 1
ATOM 1505 O O . LYS A 1 180 ? -22.451 -5.196 6.263 1.00 90.19 180 LYS A O 1
ATOM 1510 N N . THR A 1 181 ? -21.209 -6.300 7.771 1.00 84.75 181 THR A N 1
ATOM 1511 C CA . THR A 1 181 ? -20.915 -7.451 6.914 1.00 84.75 181 THR A CA 1
ATOM 1512 C C . THR A 1 181 ? -21.674 -8.662 7.436 1.00 84.75 181 THR A C 1
ATOM 1514 O O . THR A 1 181 ? -21.281 -9.265 8.435 1.00 8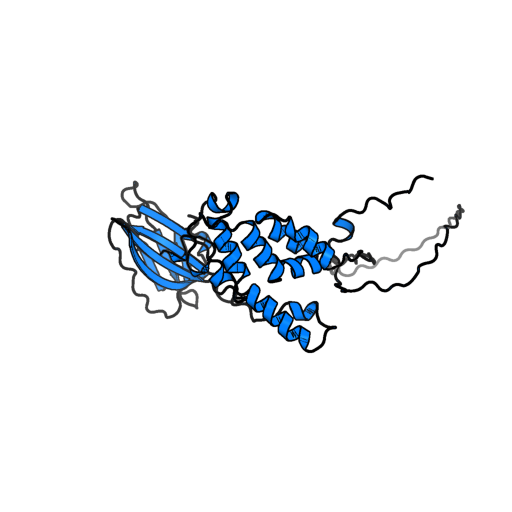4.75 181 THR A O 1
ATOM 1517 N N . LYS A 1 182 ? -22.769 -9.035 6.761 1.00 84.69 182 LYS A N 1
ATOM 1518 C CA . LYS A 1 182 ? -23.674 -10.120 7.184 1.00 84.69 182 LYS A CA 1
ATOM 1519 C C . LYS A 1 182 ? -24.150 -9.913 8.637 1.00 84.69 182 LYS A C 1
ATOM 1521 O O . LYS A 1 182 ? -25.002 -9.063 8.892 1.00 84.69 182 LYS A O 1
ATOM 1526 N N . ASN A 1 183 ? -23.546 -10.642 9.578 1.00 88.50 183 ASN A N 1
ATOM 1527 C CA . ASN A 1 183 ? -23.879 -10.652 11.005 1.00 88.50 183 ASN A CA 1
ATOM 1528 C C . ASN A 1 183 ? -22.810 -9.985 11.890 1.00 88.50 183 ASN A C 1
ATOM 1530 O O . ASN A 1 183 ? -22.921 -10.037 13.111 1.00 88.50 183 ASN A O 1
ATOM 1534 N N . LEU A 1 184 ? -21.774 -9.389 11.298 1.00 93.38 184 LEU A N 1
ATOM 1535 C CA . LEU A 1 184 ? -20.678 -8.733 12.010 1.00 93.38 184 LEU A CA 1
ATOM 1536 C C . LEU A 1 184 ? -20.614 -7.245 11.664 1.00 93.38 184 LEU A C 1
ATOM 1538 O O . LEU A 1 184 ? -21.010 -6.814 10.578 1.00 93.38 184 LEU A O 1
ATOM 1542 N N . TRP A 1 185 ? -20.065 -6.474 12.591 1.00 94.44 185 TRP A N 1
ATOM 1543 C CA . TRP A 1 185 ? -19.686 -5.084 12.388 1.00 94.44 185 TRP A CA 1
ATOM 1544 C C . TRP A 1 185 ? -18.197 -5.014 12.077 1.00 94.44 185 TRP A C 1
ATOM 1546 O O . TRP A 1 185 ? -17.393 -5.598 12.799 1.00 94.44 185 TRP A O 1
ATOM 1556 N N . ALA A 1 186 ? -17.845 -4.321 10.997 1.00 94.06 186 ALA A N 1
ATOM 1557 C CA . ALA A 1 186 ? -16.472 -4.028 10.621 1.00 94.06 186 ALA A CA 1
ATOM 1558 C C . ALA A 1 186 ? -16.195 -2.552 10.922 1.00 94.06 186 ALA A C 1
ATOM 1560 O O . ALA A 1 186 ? -16.751 -1.662 10.275 1.00 94.06 186 ALA A O 1
ATOM 1561 N N . THR A 1 187 ? -15.346 -2.292 11.911 1.00 94.56 187 THR A N 1
ATOM 1562 C CA . THR A 1 187 ? -14.834 -0.949 12.189 1.00 94.56 187 THR A CA 1
ATOM 1563 C C . THR A 1 187 ? -13.512 -0.782 11.461 1.00 94.56 187 THR A C 1
ATOM 1565 O O . THR A 1 187 ? -12.553 -1.504 11.746 1.00 94.56 187 THR A O 1
ATOM 1568 N N . CYS A 1 188 ? -13.464 0.163 10.528 1.00 94.19 188 CYS A N 1
ATOM 1569 C CA . CYS A 1 188 ? -12.316 0.387 9.664 1.00 94.19 188 CYS A CA 1
ATOM 1570 C C . CYS A 1 188 ? -11.603 1.685 10.042 1.00 94.19 188 CYS A C 1
ATOM 1572 O O . CYS A 1 188 ? -12.235 2.721 10.257 1.00 94.19 188 CYS A O 1
ATOM 1574 N N . PHE A 1 189 ? -10.275 1.633 10.089 1.00 94.19 189 PHE A N 1
ATOM 1575 C CA . PHE A 1 189 ? -9.403 2.773 10.337 1.00 94.19 189 PHE A CA 1
ATOM 1576 C C . PHE A 1 189 ? -8.381 2.881 9.210 1.00 94.19 189 PHE A C 1
ATOM 1578 O O . PHE A 1 189 ? -7.583 1.965 9.004 1.00 94.19 189 PHE A O 1
ATOM 1585 N N . LYS A 1 190 ? -8.356 4.019 8.512 1.00 93.94 190 LYS A N 1
ATOM 1586 C CA . LYS A 1 190 ? -7.312 4.318 7.527 1.00 93.94 190 LYS A CA 1
ATOM 1587 C C . LYS A 1 190 ? -6.170 5.059 8.193 1.00 93.94 190 LYS A C 1
ATOM 1589 O O . LYS A 1 190 ? -6.354 6.157 8.718 1.00 93.94 190 LYS A O 1
ATOM 1594 N N . PHE A 1 191 ? -4.981 4.486 8.093 1.00 93.88 191 PHE A N 1
ATOM 1595 C CA . PHE A 1 191 ? -3.740 5.046 8.597 1.00 93.88 191 PHE A CA 1
ATOM 1596 C C . PHE A 1 191 ? -2.801 5.418 7.453 1.00 93.88 191 PHE A C 1
ATOM 1598 O O . PHE A 1 191 ? -2.790 4.760 6.416 1.00 93.88 191 PHE A O 1
ATOM 1605 N N . CYS A 1 192 ? -1.992 6.462 7.632 1.00 92.25 192 CYS A N 1
ATOM 1606 C CA . CYS A 1 192 ? -0.987 6.879 6.655 1.00 92.25 192 CYS A CA 1
ATOM 1607 C C . CYS A 1 192 ? 0.307 7.342 7.333 1.00 92.25 192 CYS A C 1
ATOM 1609 O O . CYS A 1 192 ? 0.286 8.003 8.375 1.00 92.25 192 CYS A O 1
ATOM 1611 N N . GLN A 1 193 ? 1.453 7.018 6.733 1.00 88.19 193 GLN A N 1
ATOM 1612 C CA . GLN A 1 193 ? 2.747 7.496 7.213 1.00 88.19 193 GLN A CA 1
ATOM 1613 C C . GLN A 1 193 ? 2.934 8.989 6.899 1.00 88.19 193 GLN A C 1
ATOM 1615 O O . GLN A 1 193 ? 2.893 9.421 5.745 1.00 88.19 193 GLN A O 1
ATOM 1620 N N . LYS A 1 194 ? 3.197 9.795 7.932 1.00 71.12 194 LYS A N 1
ATOM 1621 C CA . LYS A 1 194 ? 3.479 11.230 7.784 1.00 71.12 194 LYS A CA 1
ATOM 1622 C C . LYS A 1 194 ? 4.775 11.451 6.987 1.00 71.12 194 LYS A C 1
ATOM 1624 O O . LYS A 1 194 ? 5.757 10.740 7.174 1.00 71.12 194 LYS A O 1
ATOM 1629 N N . GLY A 1 195 ? 4.796 12.471 6.125 1.00 60.06 195 GLY A N 1
ATOM 1630 C CA . GLY A 1 195 ? 6.027 12.986 5.502 1.00 60.06 195 GLY A CA 1
ATOM 1631 C C . GLY A 1 195 ? 6.542 12.243 4.262 1.00 60.06 195 GLY A C 1
ATOM 1632 O O . GLY A 1 195 ? 7.486 12.721 3.644 1.00 60.06 195 GLY A O 1
ATOM 1633 N N . LYS A 1 196 ? 5.909 11.136 3.848 1.00 52.91 196 LYS A N 1
ATOM 1634 C CA . LYS A 1 196 ? 6.253 10.404 2.612 1.00 52.91 196 LYS A CA 1
ATOM 1635 C C . LYS A 1 196 ? 5.318 10.666 1.430 1.00 52.91 196 LYS A C 1
ATOM 1637 O O . LYS A 1 196 ? 5.373 9.938 0.444 1.00 52.91 196 LYS A O 1
ATOM 1642 N N . LYS A 1 197 ? 4.505 11.729 1.464 1.00 52.56 197 LYS A N 1
ATOM 1643 C CA . LYS A 1 197 ? 4.010 12.300 0.203 1.00 52.56 197 LYS A CA 1
ATOM 1644 C C . LYS A 1 197 ? 5.247 12.822 -0.520 1.00 52.56 197 LYS A C 1
ATOM 1646 O O . LYS A 1 197 ? 5.723 13.908 -0.194 1.00 52.56 197 LYS A O 1
ATOM 1651 N N . LYS A 1 198 ? 5.847 11.978 -1.369 1.00 50.75 198 LYS A N 1
ATOM 1652 C CA . LYS A 1 198 ? 7.063 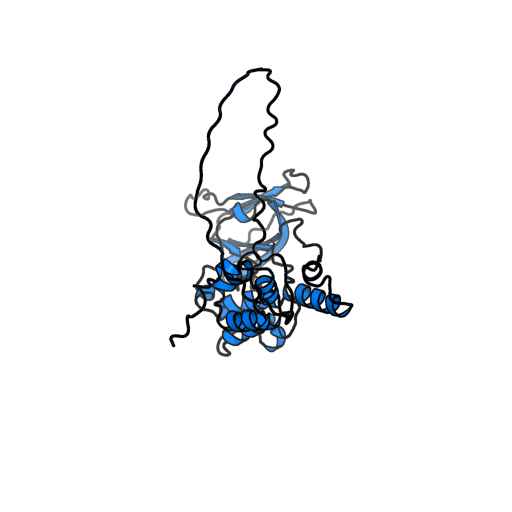12.286 -2.119 1.00 50.75 198 LYS A CA 1
ATOM 1653 C C . LYS A 1 198 ? 6.846 13.668 -2.730 1.00 50.75 198 LYS A C 1
ATOM 1655 O O . LYS A 1 198 ? 5.886 13.871 -3.471 1.00 50.75 198 LYS A O 1
ATOM 1660 N N . LYS A 1 199 ? 7.699 14.642 -2.390 1.00 46.50 199 LYS A N 1
ATOM 1661 C CA . LYS A 1 199 ? 7.827 15.826 -3.245 1.00 46.50 199 LYS A CA 1
ATOM 1662 C C . LYS A 1 199 ? 8.070 15.268 -4.646 1.00 46.50 199 LYS A C 1
ATOM 1664 O O . LYS A 1 199 ? 8.939 14.406 -4.775 1.00 46.50 199 LYS A O 1
ATOM 1669 N N . LYS A 1 200 ? 7.280 15.700 -5.633 1.00 50.72 200 LYS A N 1
ATOM 1670 C CA . LYS A 1 200 ? 7.395 15.326 -7.050 1.00 50.72 200 LYS A CA 1
ATOM 1671 C C . LYS A 1 200 ? 8.771 15.745 -7.594 1.00 50.72 200 LYS A C 1
ATOM 1673 O O . LYS A 1 200 ? 8.888 16.726 -8.311 1.00 50.72 200 LYS A O 1
ATOM 1678 N N . LYS A 1 201 ? 9.845 15.078 -7.177 1.00 44.72 201 LYS A N 1
ATOM 1679 C CA . LYS A 1 201 ? 11.136 15.146 -7.848 1.00 44.72 201 LYS A CA 1
ATOM 1680 C C . LYS A 1 201 ? 11.143 13.980 -8.815 1.00 44.72 201 LYS A C 1
ATOM 1682 O O . LYS A 1 201 ? 11.376 12.840 -8.422 1.00 44.72 201 LYS A O 1
ATOM 1687 N N . CYS A 1 202 ? 10.778 14.286 -10.049 1.00 45.12 202 CYS A N 1
ATOM 1688 C CA . CYS A 1 202 ? 10.832 13.384 -11.183 1.00 45.12 202 CYS A CA 1
ATOM 1689 C C . CYS A 1 202 ? 12.275 12.862 -11.283 1.00 45.12 202 CYS A C 1
ATOM 1691 O O . CYS A 1 202 ? 13.196 13.635 -11.522 1.00 45.12 202 CYS A O 1
ATOM 1693 N N . ILE A 1 203 ? 12.492 11.562 -11.062 1.00 49.22 203 ILE A N 1
ATOM 1694 C CA . ILE A 1 203 ? 13.830 10.932 -11.100 1.00 49.22 203 ILE A CA 1
ATOM 1695 C C . ILE A 1 203 ? 14.460 11.028 -12.501 1.00 49.22 203 ILE A C 1
ATOM 1697 O O . ILE A 1 203 ? 15.683 10.964 -12.638 1.00 49.22 203 ILE A O 1
ATOM 1701 N N . ALA A 1 204 ? 13.638 11.252 -13.531 1.00 47.38 204 ALA A N 1
ATOM 1702 C CA . ALA A 1 204 ? 14.082 11.478 -14.899 1.00 47.38 204 ALA A CA 1
ATOM 1703 C C . ALA A 1 204 ? 15.148 12.581 -15.013 1.00 47.38 204 ALA A C 1
ATOM 1705 O O . ALA A 1 204 ? 16.064 12.415 -15.810 1.00 47.38 204 ALA A O 1
ATOM 1706 N N . SER A 1 205 ? 15.144 13.604 -14.144 1.00 47.25 205 SER A N 1
ATOM 1707 C CA . SER A 1 205 ? 16.116 14.707 -14.207 1.00 47.25 205 SER A CA 1
ATOM 1708 C C . SER A 1 205 ? 17.586 14.266 -14.144 1.00 47.25 205 SER A C 1
ATOM 1710 O O . SER A 1 205 ? 18.454 14.962 -14.656 1.00 47.25 205 SER A O 1
ATOM 1712 N N . ASN A 1 206 ? 17.888 13.115 -13.529 1.00 44.84 206 ASN A N 1
ATOM 1713 C CA . ASN A 1 206 ? 19.264 12.621 -13.394 1.00 44.84 206 ASN A CA 1
ATOM 1714 C C . ASN A 1 206 ? 19.709 11.707 -14.548 1.00 44.84 206 ASN A C 1
ATOM 1716 O O . ASN A 1 206 ? 20.899 11.420 -14.664 1.00 44.84 206 ASN A O 1
ATOM 1720 N N . VAL A 1 207 ? 18.775 11.220 -15.370 1.00 48.12 207 VAL A N 1
ATOM 1721 C CA . VAL A 1 207 ? 19.057 10.374 -16.545 1.00 48.12 207 VAL A CA 1
ATOM 1722 C C . VAL A 1 207 ? 18.954 11.190 -17.838 1.00 48.12 207 VAL A C 1
ATOM 1724 O O . VAL A 1 207 ? 19.659 10.901 -18.798 1.00 48.12 207 VAL A O 1
ATOM 1727 N N . THR A 1 208 ? 18.139 12.249 -17.852 1.00 45.50 208 THR A N 1
ATOM 1728 C CA . THR A 1 208 ? 17.835 13.049 -19.047 1.00 45.50 208 THR A CA 1
ATOM 1729 C C . THR A 1 208 ? 18.540 14.402 -19.096 1.00 45.50 208 THR A C 1
ATOM 1731 O O . THR A 1 208 ? 18.196 15.207 -19.949 1.00 45.50 208 THR A O 1
ATOM 1734 N N . ALA A 1 209 ? 19.555 14.665 -18.262 1.00 45.62 209 ALA A N 1
ATOM 1735 C CA . ALA A 1 209 ? 20.289 15.947 -18.222 1.00 45.62 209 ALA A CA 1
ATOM 1736 C C . ALA A 1 209 ? 21.019 16.343 -19.537 1.00 45.62 209 ALA A C 1
ATOM 1738 O O . ALA A 1 209 ? 21.794 17.291 -19.559 1.00 45.62 209 ALA A O 1
ATOM 1739 N N . SER A 1 210 ? 20.793 15.605 -20.625 1.00 48.38 210 SER A N 1
ATOM 1740 C CA . SER A 1 210 ? 21.345 15.792 -21.970 1.00 48.38 210 SER A CA 1
ATOM 1741 C C . SER A 1 210 ? 20.252 15.933 -23.050 1.00 48.38 210 SER A C 1
ATOM 1743 O O . SER A 1 210 ? 20.591 15.982 -24.229 1.00 48.38 210 SER A O 1
ATOM 1745 N N . TRP A 1 211 ? 18.968 15.913 -22.687 1.00 42.19 211 TRP A N 1
ATOM 1746 C CA . TRP A 1 211 ? 17.844 15.862 -23.626 1.00 42.19 211 TRP A CA 1
ATOM 1747 C C . TRP A 1 211 ? 16.971 17.098 -23.357 1.00 42.19 211 TRP A C 1
ATOM 1749 O O . TRP A 1 211 ? 16.609 17.322 -22.204 1.00 42.19 211 TRP A O 1
ATOM 1759 N N . ASP A 1 212 ? 16.716 17.914 -24.386 1.00 46.41 212 ASP A N 1
ATOM 1760 C CA . ASP A 1 212 ? 15.971 19.189 -24.342 1.00 46.41 212 ASP A CA 1
ATOM 1761 C C . ASP A 1 212 ? 14.494 19.014 -23.897 1.00 46.41 212 ASP A C 1
ATOM 1763 O O . ASP A 1 212 ? 14.148 17.991 -23.316 1.00 46.41 212 ASP A O 1
ATOM 1767 N N . ASP A 1 213 ? 13.633 20.017 -24.114 1.00 53.12 213 ASP A N 1
ATOM 1768 C CA . ASP A 1 213 ? 12.230 20.178 -23.649 1.00 53.12 213 ASP A CA 1
ATOM 1769 C C . ASP A 1 213 ? 11.373 18.880 -23.585 1.00 53.12 213 ASP A C 1
ATOM 1771 O O . ASP A 1 213 ? 10.638 18.664 -22.619 1.00 53.12 213 ASP A O 1
ATOM 1775 N N . ASP A 1 214 ? 11.568 17.936 -24.519 1.00 55.16 214 ASP A N 1
ATOM 1776 C CA . ASP A 1 214 ? 10.978 16.577 -24.530 1.00 55.16 214 ASP A CA 1
ATOM 1777 C C . ASP A 1 214 ? 11.248 15.752 -23.247 1.00 55.16 214 ASP A C 1
ATOM 1779 O O . ASP A 1 214 ? 10.520 14.813 -22.901 1.00 55.16 214 ASP A O 1
ATOM 1783 N N . SER A 1 215 ? 12.313 16.078 -22.513 1.00 60.06 215 SER A N 1
ATOM 1784 C CA . SER A 1 215 ? 12.695 15.411 -21.269 1.00 60.06 215 SER A CA 1
ATOM 1785 C C . SER A 1 215 ? 11.737 15.699 -20.117 1.00 60.06 215 SER A C 1
ATOM 1787 O O . SER A 1 215 ? 11.591 14.851 -19.231 1.00 60.06 215 SER A O 1
ATOM 1789 N N . ASN A 1 216 ? 11.064 16.853 -20.127 1.00 65.75 216 ASN A N 1
ATOM 1790 C CA . ASN A 1 216 ? 10.126 17.237 -19.080 1.00 65.75 216 ASN A CA 1
ATOM 1791 C C . ASN A 1 216 ? 8.796 16.479 -19.223 1.00 65.75 216 ASN A C 1
ATOM 1793 O O . ASN A 1 216 ? 8.282 15.944 -18.239 1.00 65.75 216 ASN A O 1
ATOM 1797 N N . ASP A 1 217 ? 8.309 16.321 -20.455 1.00 72.19 217 ASP A N 1
ATOM 1798 C CA . ASP A 1 217 ? 7.120 15.516 -20.763 1.00 72.19 217 ASP A CA 1
ATOM 1799 C C . ASP A 1 217 ? 7.344 14.039 -20.429 1.00 72.19 217 ASP A C 1
ATOM 1801 O O . ASP A 1 217 ? 6.507 13.384 -19.801 1.00 72.19 217 ASP A O 1
ATOM 1805 N N . PHE A 1 218 ? 8.526 13.513 -20.757 1.00 73.69 218 PHE A N 1
ATOM 1806 C CA . PHE A 1 218 ? 8.892 12.152 -20.384 1.00 73.69 218 PHE A CA 1
ATOM 1807 C C . PHE A 1 218 ? 8.998 11.974 -18.858 1.00 73.69 218 PHE A C 1
ATOM 1809 O O . PHE A 1 218 ? 8.513 10.987 -18.294 1.00 73.69 218 PHE A O 1
ATOM 1816 N N . ALA A 1 219 ? 9.627 12.930 -18.170 1.00 79.00 219 ALA A N 1
ATOM 1817 C CA . ALA A 1 219 ? 9.738 12.931 -16.716 1.00 79.00 219 ALA A CA 1
ATOM 1818 C C . ALA A 1 219 ? 8.367 12.917 -16.036 1.00 79.00 219 ALA A C 1
ATOM 1820 O O . ALA A 1 219 ? 8.176 12.203 -15.045 1.00 79.00 219 ALA A O 1
ATOM 1821 N N . GLN A 1 220 ? 7.427 13.683 -16.587 1.00 81.12 220 GLN A N 1
ATOM 1822 C CA . GLN A 1 220 ? 6.051 13.730 -16.131 1.00 81.12 220 GLN A CA 1
ATOM 1823 C C . GLN A 1 220 ? 5.342 12.396 -16.381 1.00 81.12 220 GLN A C 1
ATOM 1825 O O . GLN A 1 220 ? 4.770 11.847 -15.446 1.00 81.12 220 GLN A O 1
ATOM 1830 N N . ALA A 1 221 ? 5.486 11.795 -17.566 1.00 83.69 221 ALA A N 1
ATOM 1831 C CA . ALA A 1 221 ? 4.899 10.489 -17.865 1.00 83.69 221 ALA A CA 1
ATOM 1832 C C . ALA A 1 221 ? 5.374 9.386 -16.899 1.00 83.69 221 ALA A C 1
ATOM 1834 O O . ALA A 1 221 ? 4.577 8.572 -16.434 1.00 83.69 221 ALA A O 1
ATOM 1835 N N . VAL A 1 222 ? 6.664 9.365 -16.539 1.00 85.69 222 VAL A N 1
ATOM 1836 C CA . VAL A 1 222 ? 7.188 8.433 -15.522 1.00 85.69 222 VAL A CA 1
ATOM 1837 C C . VAL A 1 222 ? 6.617 8.733 -14.133 1.00 85.69 222 VAL A C 1
ATOM 1839 O O . VAL A 1 222 ? 6.307 7.809 -13.372 1.00 85.69 222 VAL A O 1
ATOM 1842 N N . ALA A 1 223 ? 6.473 10.011 -13.780 1.00 85.56 223 ALA A N 1
ATOM 1843 C CA . ALA A 1 223 ? 5.858 10.405 -12.518 1.00 85.56 223 ALA A CA 1
ATOM 1844 C C . ALA A 1 223 ? 4.391 9.957 -12.449 1.00 85.56 223 ALA A C 1
ATOM 1846 O O . ALA A 1 223 ? 3.992 9.399 -11.431 1.00 85.56 223 ALA A O 1
ATOM 1847 N N . ASP A 1 224 ? 3.633 10.110 -13.534 1.00 88.06 224 ASP A N 1
ATOM 1848 C CA . ASP A 1 224 ? 2.234 9.690 -13.614 1.00 88.06 224 ASP A CA 1
ATOM 1849 C C . ASP A 1 224 ? 2.116 8.170 -13.484 1.00 88.06 224 ASP A C 1
ATOM 1851 O O . ASP A 1 224 ? 1.367 7.690 -12.638 1.00 88.06 224 ASP A O 1
ATOM 1855 N N . VAL A 1 225 ? 2.943 7.401 -14.208 1.00 91.25 225 VAL A N 1
ATOM 1856 C CA . VAL A 1 225 ? 2.981 5.927 -14.113 1.00 91.25 225 VAL A CA 1
ATOM 1857 C C . VAL A 1 225 ? 3.236 5.451 -12.686 1.00 91.25 225 VAL A C 1
ATOM 1859 O O . VAL A 1 225 ? 2.645 4.461 -12.245 1.00 91.25 225 VAL A O 1
ATOM 1862 N N . THR A 1 226 ? 4.141 6.123 -11.973 1.00 88.38 226 THR A N 1
ATOM 1863 C CA . THR A 1 226 ? 4.591 5.717 -10.635 1.00 88.38 226 THR A CA 1
ATOM 1864 C C . THR A 1 226 ? 3.791 6.334 -9.492 1.00 88.38 226 THR A C 1
ATOM 1866 O O . THR A 1 226 ? 4.027 5.951 -8.341 1.00 88.38 226 THR A O 1
ATOM 1869 N N . ASP A 1 227 ? 2.848 7.235 -9.780 1.00 87.69 227 ASP A N 1
ATOM 1870 C CA . ASP A 1 227 ? 2.046 7.889 -8.754 1.00 87.69 227 ASP A CA 1
ATOM 1871 C C . ASP A 1 227 ? 1.200 6.869 -7.985 1.00 87.69 227 ASP A C 1
ATOM 1873 O O . ASP A 1 227 ? 0.565 5.972 -8.539 1.00 87.69 227 ASP A O 1
ATOM 1877 N N . ASN A 1 228 ? 1.218 6.976 -6.663 1.00 89.88 228 ASN A N 1
ATOM 1878 C CA . ASN A 1 228 ? 0.398 6.136 -5.808 1.00 89.88 228 ASN A CA 1
ATOM 1879 C C . ASN A 1 228 ? 0.127 6.868 -4.490 1.00 89.88 228 ASN A C 1
ATOM 1881 O O . ASN A 1 228 ? 0.939 6.789 -3.559 1.00 89.88 228 ASN A O 1
ATOM 1885 N N . PRO A 1 229 ? -1.022 7.552 -4.364 1.00 86.31 229 PRO A N 1
ATOM 1886 C CA . PRO A 1 229 ? -1.363 8.265 -3.137 1.00 86.31 229 PRO A CA 1
ATOM 1887 C C . PRO A 1 229 ? -1.543 7.329 -1.930 1.00 86.31 229 PRO A C 1
ATOM 1889 O O . PRO A 1 229 ? -1.457 7.785 -0.790 1.00 86.31 229 PRO A O 1
ATOM 1892 N N . GLU A 1 230 ? -1.758 6.033 -2.167 1.00 88.88 230 GLU A N 1
ATOM 1893 C CA . GLU A 1 230 ? -2.010 5.019 -1.144 1.00 88.88 230 GLU A CA 1
ATOM 1894 C C . GLU A 1 230 ? -0.747 4.221 -0.761 1.00 88.88 230 GLU A C 1
ATOM 1896 O O . GLU A 1 230 ? -0.814 3.393 0.140 1.00 88.88 230 GLU A O 1
ATOM 1901 N N . GLU A 1 231 ? 0.425 4.479 -1.368 1.00 87.00 231 GLU A N 1
ATOM 1902 C CA . GLU A 1 231 ? 1.662 3.690 -1.154 1.00 87.00 231 GLU A CA 1
ATOM 1903 C C . GLU A 1 231 ? 2.060 3.586 0.331 1.00 87.00 231 GLU A C 1
ATOM 1905 O O . GLU A 1 231 ? 2.641 2.596 0.771 1.00 87.00 231 GLU A O 1
ATOM 1910 N N . CYS A 1 232 ? 1.725 4.614 1.113 1.00 88.00 232 CYS A N 1
ATOM 1911 C CA . CYS A 1 232 ? 2.028 4.722 2.539 1.00 88.00 232 CYS A CA 1
ATOM 1912 C C . CYS A 1 232 ? 0.801 4.522 3.444 1.00 88.00 232 CYS A C 1
ATOM 1914 O O . CYS A 1 232 ? 0.861 4.871 4.628 1.00 88.00 232 CYS A O 1
ATOM 1916 N N . CYS A 1 233 ? -0.309 4.027 2.895 1.00 91.56 233 CYS A N 1
ATOM 1917 C CA . CYS A 1 233 ? -1.555 3.816 3.614 1.00 91.56 233 CYS A CA 1
ATOM 1918 C C . CYS A 1 233 ? -1.769 2.347 3.988 1.00 91.56 233 CYS A C 1
ATOM 1920 O O . CYS A 1 233 ? -1.378 1.430 3.267 1.00 91.56 233 CYS A O 1
ATOM 1922 N N . LYS A 1 234 ? -2.412 2.146 5.139 1.00 93.38 234 LYS A N 1
ATOM 1923 C CA . LYS A 1 234 ? -2.865 0.846 5.639 1.00 93.38 234 LYS A CA 1
ATOM 1924 C C . LYS A 1 234 ? -4.278 0.992 6.183 1.00 93.38 234 LYS A C 1
ATOM 1926 O O . LYS A 1 234 ? -4.590 2.013 6.799 1.00 93.38 234 LYS A O 1
ATOM 1931 N N . ILE A 1 235 ? -5.109 -0.024 5.989 1.00 94.81 235 ILE A N 1
ATOM 1932 C CA . ILE A 1 235 ? -6.445 -0.087 6.588 1.00 94.81 235 ILE A CA 1
ATOM 1933 C C . ILE A 1 235 ? -6.440 -1.169 7.656 1.00 94.81 235 ILE A C 1
ATOM 1935 O O . ILE A 1 235 ? -6.122 -2.319 7.373 1.00 94.81 235 ILE A O 1
ATOM 1939 N N . LEU A 1 236 ? -6.779 -0.794 8.884 1.00 95.44 236 LEU A N 1
ATOM 1940 C CA . LEU A 1 236 ? -7.069 -1.728 9.962 1.00 95.44 236 LEU A CA 1
ATOM 1941 C C . LEU A 1 236 ? -8.576 -1.975 10.001 1.00 95.44 236 LEU A C 1
ATOM 1943 O O . LEU A 1 236 ? -9.345 -1.028 10.146 1.00 95.44 236 LEU A O 1
ATOM 1947 N N . THR A 1 237 ? -8.969 -3.240 9.964 1.00 94.44 237 THR A N 1
ATOM 1948 C CA . THR A 1 237 ? -10.357 -3.689 10.040 1.00 94.44 237 THR A CA 1
ATOM 1949 C C . THR A 1 237 ? -10.539 -4.559 11.272 1.00 94.44 237 THR A C 1
ATOM 1951 O O . THR A 1 237 ? -9.916 -5.615 11.398 1.00 94.44 237 THR A O 1
ATOM 1954 N N . ILE A 1 238 ? -11.408 -4.129 12.183 1.00 94.94 238 ILE A N 1
ATOM 1955 C CA . ILE A 1 238 ? -11.744 -4.862 13.404 1.00 94.94 238 ILE A CA 1
ATOM 1956 C C . ILE A 1 238 ? -13.167 -5.395 13.267 1.00 94.94 238 ILE A C 1
ATOM 1958 O O . ILE A 1 238 ? -14.102 -4.618 13.082 1.00 94.94 238 ILE A O 1
ATOM 1962 N N . PHE A 1 239 ? -13.331 -6.713 13.379 1.00 94.56 239 PHE A N 1
ATOM 1963 C CA . PHE A 1 239 ? -14.630 -7.373 13.305 1.00 94.56 239 PHE A CA 1
ATOM 1964 C C . PHE A 1 239 ? -15.172 -7.672 14.699 1.00 94.56 239 PHE A C 1
ATOM 1966 O O . PHE A 1 239 ? -14.524 -8.356 15.494 1.00 94.56 239 PHE A O 1
ATOM 1973 N N . THR A 1 240 ? -16.390 -7.219 14.976 1.00 94.69 240 THR A N 1
ATOM 1974 C CA . THR A 1 240 ? -17.085 -7.423 16.252 1.00 94.69 240 THR A CA 1
ATOM 1975 C C . THR A 1 240 ? -18.501 -7.949 16.022 1.00 94.69 240 THR A C 1
ATOM 1977 O O . THR A 1 240 ? -19.142 -7.660 15.012 1.00 94.69 240 THR A O 1
ATOM 1980 N N . ALA A 1 241 ? -19.025 -8.733 16.969 1.00 92.88 241 ALA A N 1
ATOM 1981 C CA . ALA A 1 241 ? -20.403 -9.237 16.890 1.00 92.88 241 ALA A CA 1
ATOM 1982 C C . ALA A 1 241 ? -21.449 -8.132 17.130 1.00 92.88 241 ALA A C 1
ATOM 1984 O O . ALA A 1 241 ? -22.574 -8.197 16.642 1.00 92.88 241 ALA A O 1
ATOM 1985 N N . ARG A 1 242 ? -21.075 -7.098 17.889 1.00 92.44 242 ARG A N 1
ATOM 1986 C CA . ARG A 1 242 ? -21.908 -5.931 18.192 1.00 92.44 242 ARG A CA 1
ATOM 1987 C C . ARG A 1 242 ? -21.220 -4.672 17.700 1.00 92.44 242 ARG A C 1
ATOM 1989 O O . ARG A 1 242 ? -19.995 -4.632 17.610 1.00 92.44 242 ARG A O 1
ATOM 1996 N N . PHE A 1 243 ? -22.010 -3.648 17.410 1.00 92.12 243 PHE A N 1
ATOM 1997 C CA . PHE A 1 243 ? -21.470 -2.341 17.080 1.00 92.12 243 PHE A CA 1
ATOM 1998 C C . PHE A 1 243 ? -20.785 -1.747 18.314 1.00 92.12 243 PHE A C 1
ATOM 2000 O O . PHE A 1 243 ? -21.400 -1.665 19.378 1.00 92.12 243 PHE A O 1
ATOM 2007 N N . ILE A 1 244 ? -19.522 -1.352 18.166 1.00 91.19 244 ILE A N 1
ATOM 2008 C CA . ILE A 1 244 ? -18.758 -0.649 19.198 1.00 91.19 244 ILE A CA 1
ATOM 2009 C C . ILE A 1 244 ? -18.386 0.719 18.615 1.00 91.19 244 ILE A C 1
ATOM 2011 O O . ILE A 1 244 ? -17.598 0.765 17.665 1.00 91.19 244 ILE A O 1
ATOM 2015 N N . PRO A 1 245 ? -18.952 1.825 19.131 1.00 87.69 245 PRO A N 1
ATOM 2016 C CA . PRO A 1 245 ? -18.644 3.152 18.620 1.00 87.69 245 PRO A CA 1
ATOM 2017 C C . PRO A 1 245 ? -17.184 3.518 18.905 1.00 87.69 245 PRO A C 1
ATOM 2019 O O . PRO A 1 245 ? -16.646 3.228 19.976 1.00 87.69 245 PRO A O 1
ATOM 2022 N N . VAL A 1 246 ? -16.547 4.185 17.943 1.00 87.56 246 VAL A N 1
ATOM 2023 C CA . VAL A 1 246 ? -15.209 4.761 18.130 1.00 87.56 246 VAL A CA 1
ATOM 2024 C C . VAL A 1 246 ? -15.342 6.008 19.010 1.00 87.56 246 VAL A C 1
ATOM 2026 O O . VAL A 1 246 ? -16.197 6.846 18.714 1.00 87.56 246 VAL A O 1
ATOM 2029 N N . PRO A 1 247 ? -14.525 6.165 20.069 1.00 83.88 247 PRO A N 1
ATOM 2030 C CA . PRO A 1 247 ? -14.534 7.379 20.876 1.00 83.88 247 PRO A CA 1
ATOM 2031 C C . PRO A 1 247 ? -14.257 8.626 20.031 1.00 83.88 247 PRO A C 1
ATOM 2033 O O . PRO A 1 247 ? -13.367 8.624 19.180 1.00 83.88 247 PRO A O 1
ATOM 2036 N N . THR A 1 248 ? -14.985 9.711 20.290 1.00 81.62 248 THR A N 1
ATOM 2037 C CA . THR A 1 248 ? -14.696 11.006 19.668 1.00 81.62 248 THR A CA 1
ATOM 2038 C C . THR A 1 248 ? -13.447 11.598 20.306 1.00 81.62 248 THR A C 1
ATOM 2040 O O . THR A 1 248 ? -13.410 11.842 21.512 1.00 81.62 248 THR A O 1
ATOM 2043 N N . PHE A 1 249 ? -12.424 11.861 19.500 1.00 80.56 249 PHE A N 1
ATOM 2044 C CA . PHE A 1 249 ? -11.202 12.509 19.959 1.00 80.56 249 PHE A CA 1
ATOM 2045 C C . PHE A 1 249 ? -11.205 13.980 19.536 1.00 80.56 249 PHE A C 1
ATOM 2047 O O . PHE A 1 249 ? -11.533 14.309 18.400 1.00 80.56 249 PHE A O 1
ATOM 2054 N N . ILE A 1 250 ? -10.817 14.869 20.448 1.00 71.44 25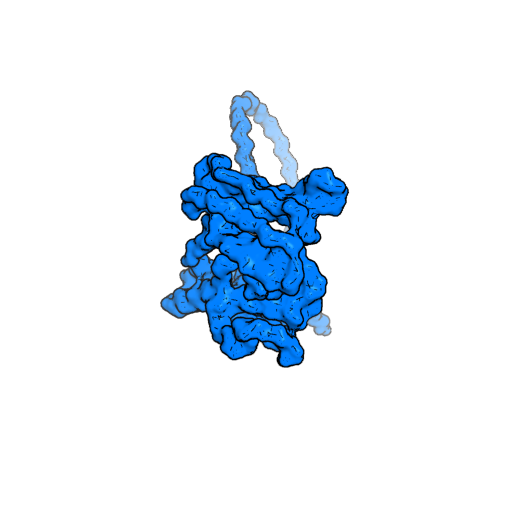0 ILE A N 1
ATOM 2055 C CA . ILE A 1 250 ? -10.866 16.327 20.238 1.00 71.44 250 ILE A CA 1
ATOM 2056 C C . ILE A 1 250 ? -9.728 16.814 19.313 1.00 71.44 250 ILE A C 1
ATOM 2058 O O . ILE A 1 250 ? -9.827 17.872 18.695 1.00 71.44 250 ILE A O 1
ATOM 2062 N N . SER A 1 251 ? -8.637 16.049 19.188 1.00 73.75 251 SER A N 1
ATOM 2063 C CA . SER A 1 251 ? -7.480 16.443 18.375 1.00 73.75 251 SER A CA 1
ATOM 2064 C C . SER A 1 251 ? -7.738 16.284 16.874 1.00 73.75 251 SER A C 1
ATOM 2066 O O . SER A 1 251 ? -8.152 15.226 16.408 1.00 73.75 251 SER A O 1
ATOM 2068 N N . GLN A 1 252 ? -7.372 17.310 16.099 1.00 74.50 252 GLN A N 1
ATOM 2069 C CA . GLN A 1 252 ? -7.448 17.304 14.631 1.00 74.50 252 GLN A CA 1
ATOM 2070 C C . GLN A 1 252 ? -6.496 16.293 13.971 1.00 74.50 252 GLN A C 1
ATOM 2072 O O . GLN A 1 252 ? -6.684 15.933 12.809 1.00 74.50 252 GLN A O 1
ATOM 2077 N N . LYS A 1 253 ? -5.428 15.874 14.665 1.00 87.50 253 LYS A N 1
ATOM 2078 C CA . LYS A 1 253 ? -4.426 14.936 14.139 1.00 87.50 253 LYS A CA 1
ATOM 2079 C C . LYS A 1 253 ? -4.073 13.913 15.205 1.00 87.50 253 LYS A C 1
ATOM 2081 O O . LYS A 1 253 ? -3.476 14.260 16.224 1.00 87.50 253 LYS A O 1
ATOM 2086 N N . LEU A 1 254 ? -4.424 12.664 14.931 1.00 91.69 254 LEU A N 1
ATOM 2087 C CA . LEU A 1 254 ? -4.199 11.530 15.817 1.00 91.69 254 LEU A CA 1
ATOM 2088 C C . LEU A 1 254 ? -3.181 10.587 15.197 1.00 91.69 254 LEU A C 1
ATOM 2090 O O . LEU A 1 254 ? -3.200 10.349 13.988 1.00 91.69 254 LEU A O 1
ATOM 2094 N N . PHE A 1 255 ? -2.322 10.029 16.035 1.00 93.31 255 PHE A N 1
ATOM 2095 C CA . PHE A 1 255 ? -1.324 9.042 15.656 1.00 93.31 255 PHE A CA 1
ATOM 2096 C C . PHE A 1 255 ? -1.434 7.840 16.581 1.00 93.31 255 PHE A C 1
ATOM 2098 O O . PHE A 1 255 ? -1.743 8.007 17.758 1.00 93.31 255 PHE A O 1
ATOM 2105 N N . ILE A 1 256 ? -1.151 6.644 16.072 1.00 94.25 256 ILE A N 1
ATOM 2106 C CA . ILE A 1 256 ? -1.045 5.459 16.929 1.00 94.25 256 ILE A CA 1
ATOM 2107 C C . ILE A 1 256 ? 0.298 5.488 17.662 1.00 94.25 256 ILE A C 1
ATOM 2109 O O . ILE A 1 256 ? 1.353 5.446 17.019 1.00 94.25 256 ILE A O 1
ATOM 2113 N N . SER A 1 257 ? 0.274 5.513 18.996 1.00 93.38 257 SER A N 1
ATOM 2114 C CA . SER A 1 257 ? 1.464 5.243 19.819 1.00 93.38 257 SER A CA 1
ATOM 2115 C C . SER A 1 257 ? 1.675 3.741 19.985 1.00 93.38 257 SER A C 1
ATOM 2117 O O . SER A 1 257 ? 2.783 3.241 19.764 1.00 93.38 257 SER A O 1
ATOM 2119 N N . GLU A 1 258 ? 0.598 3.026 20.302 1.00 93.12 258 GLU A N 1
ATOM 2120 C CA . GLU A 1 258 ? 0.599 1.593 20.559 1.00 93.12 258 GLU A CA 1
ATOM 2121 C C . GLU A 1 258 ? -0.707 0.937 20.086 1.00 93.12 258 GLU A C 1
ATOM 2123 O O . GLU A 1 258 ? -1.796 1.502 20.197 1.00 93.12 258 GLU A O 1
ATOM 2128 N N . ALA A 1 259 ? -0.594 -0.270 19.534 1.00 94.12 259 ALA A N 1
ATOM 2129 C CA . ALA A 1 259 ? -1.724 -1.089 19.125 1.00 94.12 259 ALA A CA 1
ATOM 2130 C C . ALA A 1 259 ? -1.506 -2.509 19.655 1.00 94.12 259 ALA A C 1
ATOM 2132 O O . ALA A 1 259 ? -0.503 -3.147 19.339 1.00 94.12 259 ALA A O 1
ATOM 2133 N N . MET A 1 260 ? -2.430 -2.986 20.487 1.00 92.75 260 MET A N 1
ATOM 2134 C CA . MET A 1 260 ? -2.285 -4.241 21.226 1.00 92.75 260 MET A CA 1
ATOM 2135 C C . MET A 1 260 ? -3.479 -5.160 20.990 1.00 92.75 260 MET A C 1
ATOM 2137 O O . MET A 1 260 ? -4.614 -4.691 20.870 1.00 92.75 260 MET A O 1
ATOM 2141 N N . GLN A 1 261 ? -3.233 -6.472 21.039 1.00 92.94 261 GLN A N 1
ATOM 2142 C CA . GLN A 1 261 ? -4.275 -7.502 21.014 1.00 92.94 261 GLN A CA 1
ATOM 2143 C C . GLN A 1 261 ? -4.198 -8.443 22.232 1.00 92.94 261 GLN A C 1
ATOM 2145 O O . GLN A 1 261 ? -3.829 -9.609 22.099 1.00 92.94 261 GLN A O 1
ATOM 2150 N N . PRO A 1 262 ? -4.488 -7.952 23.449 1.00 92.06 262 PRO A N 1
ATOM 2151 C CA . PRO A 1 262 ? -4.528 -8.800 24.637 1.00 92.06 262 PRO A CA 1
ATOM 2152 C C . PRO A 1 262 ? -5.765 -9.717 24.664 1.00 92.06 262 PRO A C 1
ATOM 2154 O O . PRO A 1 262 ? -6.739 -9.512 23.935 1.00 92.06 262 PRO A O 1
ATOM 2157 N N . LEU A 1 263 ? -5.770 -10.697 25.573 1.00 91.44 263 LEU A N 1
ATOM 2158 C CA . LEU A 1 263 ? -6.970 -11.484 25.873 1.00 91.44 263 LEU A CA 1
ATOM 2159 C C . LEU A 1 263 ? -8.042 -10.624 26.569 1.00 91.44 263 LEU A C 1
ATOM 2161 O O . LEU A 1 263 ? -7.756 -9.676 27.321 1.00 91.44 263 LEU A O 1
ATOM 2165 N N . SER A 1 264 ? -9.301 -10.960 26.308 1.00 89.44 264 SER A N 1
ATOM 2166 C CA . SER A 1 264 ? -10.448 -10.428 27.036 1.00 89.44 264 SER A CA 1
ATOM 2167 C C . SER A 1 264 ? -10.514 -11.003 28.458 1.00 89.44 264 SER A C 1
ATOM 2169 O O . SER A 1 264 ? -9.745 -11.885 28.838 1.00 89.44 264 SER A O 1
ATOM 2171 N N . LYS A 1 265 ? -11.415 -10.459 29.282 1.00 85.38 265 LYS A N 1
ATOM 2172 C CA . LYS A 1 265 ? -11.626 -10.891 30.674 1.00 85.38 265 LYS A CA 1
ATOM 2173 C C . LYS A 1 265 ? -12.133 -12.329 30.774 1.00 85.38 265 LYS A C 1
ATOM 2175 O O . LYS A 1 265 ? -11.897 -12.977 31.784 1.00 85.38 265 LYS A O 1
ATOM 2180 N N . ASP A 1 266 ? -12.824 -12.807 29.741 1.00 86.25 266 ASP A N 1
ATOM 2181 C CA . ASP A 1 266 ? -13.316 -14.184 29.652 1.00 86.25 266 ASP A CA 1
ATOM 2182 C C . ASP A 1 266 ? -12.206 -15.208 29.342 1.00 86.25 266 ASP A C 1
ATOM 2184 O O . ASP A 1 266 ? -12.466 -16.409 29.384 1.00 86.25 266 ASP A O 1
ATOM 2188 N N . LEU A 1 267 ? -10.990 -14.738 29.018 1.00 85.69 267 LEU A N 1
ATOM 2189 C CA . LEU A 1 267 ? -9.833 -15.522 28.569 1.00 85.69 267 LEU A CA 1
ATOM 2190 C C . LEU A 1 267 ? -10.092 -16.422 27.345 1.00 85.69 267 LEU A C 1
ATOM 2192 O O . LEU A 1 267 ? -9.292 -17.305 27.045 1.00 85.69 267 LEU A O 1
ATOM 2196 N N . ARG A 1 268 ? -11.196 -16.207 26.628 1.00 85.75 268 ARG A N 1
ATOM 2197 C CA . ARG A 1 268 ? -11.614 -16.997 25.458 1.00 85.75 268 ARG A CA 1
ATOM 2198 C C . ARG A 1 268 ? -11.628 -16.165 24.191 1.00 85.75 268 ARG A C 1
ATOM 2200 O O . ARG A 1 268 ? -11.382 -16.687 23.109 1.00 85.75 268 ARG A O 1
ATOM 2207 N N . SER A 1 269 ? -11.919 -14.879 24.327 1.00 88.00 269 SER A N 1
ATOM 2208 C CA . SER A 1 269 ? -11.907 -13.921 23.236 1.00 88.00 269 SER A CA 1
ATOM 2209 C C . SER A 1 269 ? -10.698 -12.996 23.339 1.00 88.00 269 SER A C 1
ATOM 2211 O O . SER A 1 269 ? -10.059 -12.860 24.385 1.00 88.00 269 SER A O 1
ATOM 2213 N N . THR A 1 270 ? -10.348 -12.362 22.222 1.00 92.69 270 THR A N 1
ATOM 2214 C CA . THR A 1 270 ? -9.324 -11.312 22.212 1.00 92.69 270 THR A CA 1
ATOM 2215 C C . THR A 1 270 ? -9.994 -9.949 22.193 1.00 92.69 270 THR A C 1
ATOM 2217 O O . THR A 1 270 ? -11.163 -9.813 21.827 1.00 92.69 270 THR A O 1
ATOM 2220 N N . LYS A 1 271 ? -9.247 -8.926 22.592 1.00 93.88 271 LYS A N 1
ATOM 2221 C CA . LYS A 1 271 ? -9.656 -7.529 22.479 1.00 93.88 271 LYS A CA 1
ATOM 2222 C C . LYS A 1 271 ? -8.571 -6.744 21.769 1.00 93.88 271 LYS A C 1
ATOM 2224 O O . LYS A 1 271 ? -7.399 -7.083 21.884 1.00 93.88 271 LYS A O 1
ATOM 2229 N N . VAL A 1 272 ? -8.948 -5.683 21.070 1.00 95.50 272 VAL A N 1
ATOM 2230 C CA . VAL A 1 272 ? -7.992 -4.769 20.431 1.00 95.50 272 VAL A CA 1
ATOM 2231 C C . VAL A 1 272 ? -8.014 -3.442 21.166 1.00 95.50 272 VAL A C 1
ATOM 2233 O O . VAL A 1 272 ? -9.082 -2.885 21.419 1.00 95.50 272 VAL A O 1
ATOM 2236 N N . LYS A 1 273 ? -6.829 -2.941 21.512 1.00 94.88 273 LYS A N 1
ATOM 2237 C CA . LYS A 1 273 ? -6.633 -1.618 22.103 1.00 94.88 273 LYS A CA 1
ATOM 2238 C C . LYS A 1 273 ? -5.782 -0.777 21.170 1.00 94.88 273 LYS A C 1
ATOM 2240 O O . LYS A 1 273 ? -4.680 -1.189 20.816 1.00 94.88 273 LYS A O 1
ATOM 2245 N N . LEU A 1 274 ? -6.296 0.387 20.797 1.00 95.44 274 LEU A N 1
ATOM 2246 C CA . LEU A 1 274 ? -5.591 1.379 19.996 1.00 95.44 274 LEU A CA 1
ATOM 2247 C C . LEU A 1 274 ? -5.364 2.613 20.855 1.00 95.44 274 LEU A C 1
ATOM 2249 O O . LEU A 1 274 ? -6.325 3.248 21.292 1.00 95.44 274 LEU A O 1
ATOM 2253 N N . GLU A 1 275 ? -4.102 2.931 21.101 1.00 94.94 275 GLU A N 1
ATOM 2254 C CA . GLU A 1 275 ? -3.696 4.121 21.827 1.00 94.94 275 GLU A CA 1
ATOM 2255 C C . GLU A 1 275 ? -3.399 5.258 20.850 1.00 94.94 275 GLU A C 1
ATOM 2257 O O . GLU A 1 275 ? -2.591 5.114 19.927 1.00 94.94 275 GLU A O 1
ATOM 2262 N N . PHE A 1 276 ? -4.063 6.394 21.059 1.00 94.31 276 PHE A N 1
ATOM 2263 C CA . PHE A 1 276 ? -3.925 7.575 20.225 1.00 94.31 276 PHE A CA 1
ATOM 2264 C C . PHE A 1 276 ? -3.207 8.698 20.965 1.00 94.31 276 PHE A C 1
ATOM 2266 O O . PHE A 1 276 ? -3.567 9.072 22.084 1.00 94.31 276 PHE A O 1
ATOM 2273 N N . VAL A 1 277 ? -2.240 9.294 20.275 1.00 93.44 277 VAL A N 1
ATOM 2274 C CA . VAL A 1 277 ? -1.516 10.495 20.692 1.00 93.44 277 VAL A CA 1
ATOM 2275 C C . VAL A 1 277 ? -1.736 11.631 19.697 1.00 93.44 277 VAL A C 1
ATOM 2277 O O . VAL A 1 277 ? -2.092 11.406 18.537 1.00 93.44 277 VAL A O 1
ATOM 2280 N N . ASP A 1 278 ? -1.533 12.865 20.144 1.00 91.88 278 ASP A N 1
ATOM 2281 C CA . ASP A 1 278 ? -1.568 14.044 19.284 1.00 91.88 278 ASP A CA 1
ATOM 2282 C C . ASP A 1 278 ? -0.235 14.257 18.542 1.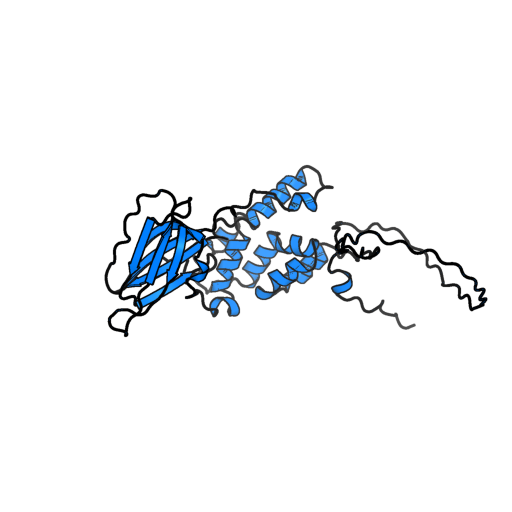00 91.88 278 ASP A C 1
ATOM 2284 O O . ASP A 1 278 ? 0.693 13.447 18.597 1.00 91.88 278 ASP A O 1
ATOM 2288 N N . TYR A 1 279 ? -0.123 15.375 17.822 1.00 87.00 279 TYR A N 1
ATOM 2289 C CA . TYR A 1 279 ? 1.094 15.728 17.089 1.00 87.00 279 TYR A CA 1
ATOM 2290 C C . TYR A 1 279 ? 2.312 16.001 17.987 1.00 87.00 279 TYR A C 1
ATOM 2292 O O . TYR A 1 279 ? 3.432 15.977 17.476 1.00 87.00 279 TYR A O 1
ATOM 2300 N N . SER A 1 280 ? 2.099 16.292 19.273 1.00 88.06 280 SER A N 1
ATOM 2301 C CA . SER A 1 280 ? 3.148 16.504 20.276 1.00 88.06 280 SER A CA 1
ATOM 2302 C C . SER A 1 280 ? 3.560 15.205 20.977 1.00 88.06 280 SER A C 1
ATOM 2304 O O . SER A 1 280 ? 4.508 15.202 21.757 1.00 88.06 280 SER A O 1
ATOM 2306 N N . GLY A 1 281 ? 2.882 14.091 20.676 1.00 87.12 281 GLY A N 1
ATOM 2307 C CA . GLY A 1 281 ? 3.090 12.806 21.337 1.00 87.12 281 GLY A CA 1
ATOM 2308 C C . GLY A 1 281 ? 2.361 12.686 22.675 1.00 87.12 281 GLY A C 1
ATOM 2309 O O . GLY A 1 281 ? 2.569 11.708 23.389 1.00 87.12 281 GLY A O 1
ATOM 2310 N N . LYS A 1 282 ? 1.495 13.645 23.023 1.00 91.19 282 LYS A N 1
ATOM 2311 C CA . LYS A 1 282 ? 0.684 13.584 24.237 1.00 91.19 282 LYS A CA 1
ATOM 2312 C C . LYS A 1 282 ? -0.476 12.615 24.034 1.00 91.19 282 LYS A C 1
ATOM 2314 O O . LYS A 1 282 ? -1.151 12.659 23.006 1.00 91.19 282 LYS A O 1
ATOM 2319 N N . PHE A 1 283 ? -0.726 11.768 25.029 1.00 92.38 283 PHE A N 1
ATOM 2320 C CA . PHE A 1 283 ? -1.869 10.855 25.050 1.00 92.38 283 PHE A CA 1
ATOM 2321 C C . PHE A 1 283 ? -3.192 11.617 24.907 1.00 92.38 283 PHE A C 1
ATOM 2323 O O . PHE A 1 283 ? -3.462 12.563 25.651 1.00 92.38 283 PHE A O 1
ATOM 2330 N N . VAL A 1 284 ? -4.013 11.186 23.948 1.00 92.12 284 VAL A N 1
ATOM 2331 C CA . VAL A 1 284 ? -5.340 11.751 23.665 1.00 92.12 284 VAL A CA 1
ATOM 2332 C C . VAL A 1 284 ? -6.437 10.809 24.138 1.00 92.12 284 VAL A C 1
ATOM 2334 O O . VAL A 1 284 ? -7.447 11.260 24.673 1.00 92.12 284 VAL A O 1
ATOM 2337 N N . GLY A 1 285 ? -6.260 9.505 23.940 1.00 91.00 285 GLY A N 1
ATOM 2338 C CA . GLY A 1 285 ? -7.254 8.523 24.341 1.00 91.00 285 GLY A CA 1
ATOM 2339 C C . GLY A 1 285 ? -6.955 7.123 23.829 1.00 91.00 285 GLY A C 1
ATOM 2340 O O . GLY A 1 285 ? -6.016 6.896 23.071 1.00 91.00 285 GLY A O 1
ATOM 2341 N N . MET A 1 286 ? -7.795 6.176 24.239 1.00 92.50 286 MET A N 1
ATOM 2342 C CA . MET A 1 286 ? -7.673 4.769 23.873 1.00 92.50 286 MET A CA 1
ATOM 2343 C C . MET A 1 286 ? -9.014 4.245 23.356 1.00 92.50 286 MET A C 1
ATOM 2345 O O . MET A 1 286 ? -10.026 4.342 24.050 1.00 92.50 286 MET A O 1
ATOM 2349 N N . ALA A 1 287 ? -9.024 3.650 22.163 1.00 93.00 287 ALA A N 1
ATOM 2350 C CA . ALA A 1 287 ? -10.171 2.897 21.663 1.00 93.00 287 ALA A CA 1
ATOM 2351 C C . ALA A 1 287 ? -10.001 1.418 22.022 1.00 93.00 287 ALA A C 1
ATOM 2353 O O . ALA A 1 287 ? -8.970 0.819 21.721 1.00 93.00 287 ALA A O 1
ATOM 2354 N N . THR A 1 288 ? -11.004 0.829 22.676 1.00 94.56 288 THR A N 1
ATOM 2355 C CA . THR A 1 288 ? -11.000 -0.590 23.057 1.00 94.56 288 THR A CA 1
ATOM 2356 C C . THR A 1 288 ? -12.169 -1.308 22.398 1.00 94.56 288 THR A C 1
ATOM 2358 O O . THR A 1 288 ? -13.314 -0.891 22.547 1.00 94.56 288 THR A O 1
ATOM 2361 N N . PHE A 1 289 ? -11.874 -2.408 21.713 1.00 94.50 289 PHE A N 1
ATOM 2362 C CA . PHE A 1 289 ? -12.848 -3.294 21.084 1.00 94.50 289 PHE A CA 1
ATOM 2363 C C . PHE A 1 289 ? -12.809 -4.638 21.798 1.00 94.50 289 PHE A C 1
ATOM 2365 O O . PHE A 1 289 ? -11.787 -5.319 21.746 1.00 94.50 289 PHE A O 1
ATOM 2372 N N . ASP A 1 290 ? -13.888 -4.995 22.492 1.00 93.31 290 ASP A N 1
ATOM 2373 C CA . ASP A 1 290 ? -13.967 -6.187 23.340 1.00 93.31 290 ASP A CA 1
ATOM 2374 C C . ASP A 1 290 ? -15.414 -6.729 23.368 1.00 93.31 290 ASP A C 1
ATOM 2376 O O . ASP A 1 290 ? -16.319 -5.978 23.747 1.00 93.31 290 ASP A O 1
ATOM 2380 N N . PRO A 1 291 ? -15.674 -7.991 22.978 1.00 92.31 291 PRO A N 1
ATOM 2381 C CA . PRO A 1 291 ? -14.752 -8.942 22.351 1.00 92.31 291 PRO A CA 1
ATOM 2382 C C . PRO A 1 291 ? -14.632 -8.713 20.835 1.00 92.31 291 PRO A C 1
ATOM 2384 O O . PRO A 1 291 ? -15.602 -8.332 20.171 1.00 92.31 291 PRO A O 1
ATOM 2387 N N . ILE A 1 292 ? -13.457 -8.992 20.265 1.00 93.75 292 ILE A N 1
ATOM 2388 C CA . ILE A 1 292 ? -13.279 -9.050 18.807 1.00 93.75 292 ILE A CA 1
ATOM 2389 C C . ILE A 1 292 ? -13.426 -10.483 18.290 1.00 93.75 292 ILE A C 1
ATOM 2391 O O . ILE A 1 292 ? -13.042 -11.449 18.948 1.00 93.75 292 ILE A O 1
ATOM 2395 N N . VAL A 1 293 ? -13.965 -10.607 17.079 1.00 92.81 293 VAL A N 1
ATOM 2396 C CA . VAL A 1 293 ? -14.022 -11.867 16.327 1.00 92.81 293 VAL A CA 1
ATOM 2397 C C . VAL A 1 293 ? -12.736 -12.053 15.529 1.00 92.81 293 VAL A C 1
ATOM 2399 O O . VAL A 1 293 ? -12.152 -13.130 15.527 1.00 92.81 293 VAL A O 1
ATOM 2402 N N . SER A 1 294 ? -12.284 -11.001 14.844 1.00 91.75 294 SER A N 1
ATOM 2403 C CA . SER A 1 294 ? -11.004 -10.992 14.133 1.00 91.75 294 SER A CA 1
ATOM 2404 C C . SER A 1 294 ? -10.517 -9.565 13.881 1.00 91.75 294 SER A C 1
ATOM 2406 O O . SER A 1 294 ? -11.268 -8.598 14.020 1.00 91.75 294 SER A O 1
ATOM 2408 N N . CYS A 1 295 ? -9.245 -9.442 13.518 1.00 93.31 295 CYS A N 1
ATOM 2409 C CA . CYS A 1 295 ? -8.574 -8.186 13.219 1.00 93.31 295 CYS A CA 1
ATOM 2410 C C . CYS A 1 295 ? -7.685 -8.397 11.990 1.00 93.31 295 CYS A C 1
ATOM 2412 O O . CYS A 1 295 ? -6.980 -9.404 11.918 1.00 93.31 295 CYS A O 1
ATOM 2414 N N . LYS A 1 296 ? -7.741 -7.485 11.019 1.00 93.94 296 LYS A N 1
ATOM 2415 C CA . LYS A 1 296 ? -6.984 -7.577 9.766 1.00 93.94 296 LYS A CA 1
ATOM 2416 C C . LYS A 1 296 ? -6.393 -6.227 9.391 1.00 93.94 296 LYS A C 1
ATOM 2418 O O . LYS A 1 296 ? -7.051 -5.203 9.529 1.00 93.94 296 LYS A O 1
ATOM 2423 N N . ILE A 1 297 ? -5.169 -6.232 8.881 1.00 94.62 297 ILE A N 1
ATOM 2424 C CA . ILE A 1 297 ? -4.490 -5.056 8.339 1.00 94.62 297 ILE A CA 1
ATOM 2425 C C . ILE A 1 297 ? -4.274 -5.278 6.850 1.00 94.62 297 ILE A C 1
ATOM 2427 O O . ILE A 1 297 ? -3.595 -6.223 6.455 1.00 94.62 297 ILE A O 1
ATOM 2431 N N . HIS A 1 298 ? -4.828 -4.392 6.035 1.00 93.50 298 HIS A N 1
ATOM 2432 C CA . HIS A 1 298 ? -4.744 -4.433 4.585 1.00 93.50 298 HIS A CA 1
ATOM 2433 C C . HIS A 1 298 ? -3.770 -3.372 4.080 1.00 93.50 298 HIS A C 1
ATOM 2435 O O . HIS A 1 298 ? -3.870 -2.192 4.431 1.00 93.50 298 HIS A O 1
ATOM 2441 N N . ASP A 1 299 ? -2.849 -3.798 3.223 1.00 92.12 299 ASP A N 1
ATOM 2442 C CA . ASP A 1 299 ? -2.038 -2.897 2.410 1.00 92.12 299 ASP A CA 1
ATOM 2443 C C . ASP A 1 299 ? -2.822 -2.406 1.187 1.00 92.12 299 ASP A C 1
ATOM 2445 O O . ASP A 1 299 ? -3.764 -3.059 0.736 1.00 92.12 299 ASP A O 1
ATOM 2449 N N . TRP A 1 300 ? -2.396 -1.280 0.609 1.00 91.69 300 TRP A N 1
ATOM 2450 C CA . TRP A 1 300 ? -3.048 -0.629 -0.540 1.00 91.69 300 TRP A CA 1
ATOM 2451 C C . TRP A 1 300 ? -3.216 -1.522 -1.777 1.00 91.69 300 TRP A C 1
ATOM 2453 O O . TRP A 1 300 ? -4.100 -1.290 -2.606 1.00 91.69 300 TRP A O 1
ATOM 2463 N N . TRP A 1 301 ? -2.351 -2.528 -1.933 1.00 91.50 301 TRP A N 1
ATOM 2464 C CA . TRP A 1 301 ? -2.394 -3.454 -3.061 1.00 91.50 301 TRP A CA 1
ATOM 2465 C C . TRP A 1 301 ? -3.430 -4.570 -2.877 1.00 91.50 301 TRP A C 1
ATOM 2467 O O . TRP A 1 301 ? -3.771 -5.249 -3.844 1.00 91.50 301 TRP A O 1
ATOM 2477 N N . SER A 1 302 ? -3.944 -4.757 -1.658 1.00 90.69 302 SER A N 1
ATOM 2478 C CA . SER A 1 302 ? -4.875 -5.831 -1.324 1.00 90.69 302 SER A CA 1
ATOM 2479 C C . SER A 1 302 ? -6.208 -5.664 -2.072 1.00 90.69 302 SER A C 1
ATOM 2481 O O . SER A 1 302 ? -6.782 -4.570 -2.070 1.00 90.69 302 SER A O 1
ATOM 2483 N N . PRO A 1 303 ? -6.754 -6.734 -2.680 1.00 88.25 303 PRO A N 1
ATOM 2484 C CA . PRO A 1 303 ? -8.103 -6.745 -3.246 1.00 88.25 303 PRO A CA 1
ATOM 2485 C C . PRO A 1 303 ? -9.183 -6.224 -2.288 1.00 88.25 303 PRO A C 1
ATOM 2487 O O . PRO A 1 303 ? -10.056 -5.461 -2.696 1.00 88.25 303 PRO A O 1
ATOM 2490 N N . GLU A 1 304 ? -9.075 -6.567 -1.002 1.00 86.12 304 GLU A N 1
ATOM 2491 C CA . GLU A 1 304 ? -10.043 -6.200 0.042 1.00 86.12 304 GLU A CA 1
ATOM 2492 C C . GLU A 1 304 ? -9.937 -4.722 0.471 1.00 86.12 304 GLU A C 1
ATOM 2494 O O . GLU A 1 304 ? -10.840 -4.214 1.125 1.00 86.12 304 GLU A O 1
ATOM 2499 N N . TYR A 1 305 ? -8.888 -3.997 0.057 1.00 86.19 305 TYR A N 1
ATOM 2500 C CA . TYR A 1 305 ? -8.628 -2.612 0.478 1.00 86.19 305 TYR A CA 1
ATOM 2501 C C . TYR A 1 305 ? -9.732 -1.619 0.077 1.00 86.19 305 TYR A C 1
ATOM 2503 O O . TYR A 1 305 ? -9.967 -0.646 0.781 1.00 86.19 305 TYR A O 1
ATOM 2511 N N . ASN A 1 306 ? -10.403 -1.849 -1.058 1.00 72.00 306 ASN A N 1
ATOM 2512 C CA . ASN A 1 306 ? -11.452 -0.960 -1.582 1.00 72.00 306 ASN A CA 1
ATOM 2513 C C . ASN A 1 306 ? -12.879 -1.476 -1.349 1.00 72.00 306 ASN A C 1
ATOM 2515 O O . ASN A 1 306 ? -13.832 -0.796 -1.723 1.00 72.00 306 ASN A O 1
ATOM 2519 N N . VAL A 1 307 ? -13.022 -2.700 -0.841 1.00 64.94 307 VAL A N 1
ATOM 2520 C CA . VAL A 1 307 ? -14.328 -3.350 -0.630 1.00 64.94 307 VAL A CA 1
ATOM 2521 C C . VAL A 1 307 ? -14.871 -3.036 0.772 1.00 64.94 307 VAL A C 1
ATOM 2523 O O . VAL A 1 307 ? -16.036 -3.304 1.061 1.00 64.94 307 VAL A O 1
ATOM 2526 N N . LEU A 1 308 ? -14.029 -2.449 1.629 1.00 53.69 308 LEU A N 1
ATOM 2527 C CA . LEU A 1 308 ? -14.301 -2.106 3.019 1.00 53.69 308 LEU A CA 1
ATOM 2528 C C . LEU A 1 308 ? -14.543 -0.613 3.192 1.00 53.69 308 LEU A C 1
ATOM 2530 O O . LEU A 1 308 ? -13.716 0.201 2.733 1.00 53.69 308 LEU A O 1
#

Nearest PDB structures (foldseek):
  7oyc-assembly1_11  TM=5.452E-01  e=3.581E-01  Xenopus laevis
  6q84-assembly1_C  TM=5.483E-01  e=5.632E-01  Saccharomyces cerevisiae S288C
  1bkb-assembly1_A  TM=4.667E-01  e=5.029E-01  Pyrobaculum aerophilum
  4k15-assembly1_B-2  TM=3.049E-01  e=2.276E-01  Listeria monocytogenes EGD-e
  4k15-assembly1_C-2  TM=3.046E-01  e=3.789E-01  Listeria monocytogenes EGD-e

Foldseek 3Di:
DDDPDPPDDDLLLQFPDPADDQDDDPDDDDDDDDDDDDDDDDDDDDDDDDDDDDDDDPDPPPCPPPPDSPRDDDHLVVLVVVLLPDDPVCLVVQLNRDVSSVVCSLALSSLVSLQVVQDDPPFDDDPCLDPVNLPWLAQNVLSSLLVCCGRPVVNVVDPQWDQDQVLQAFWKWPDWDWDDDPQKIKIKTKTFHPPPPPPLPQPLCSRCVPPPPVSVVVSVSSCRNNDDPQQGMKMKIWIDSDDDDWDDWPAPIKGFNDWDWDADPVNPFIKIKTWIDHPVRHTGDIGIGPGTPDMTMGGSSRPCPPVD

pLDDT: mean 75.17, std 24.0, range [25.55, 96.75]

Mean predicted aligned error: 14.54 Å

Secondary structure (DSSP, 8-state):
------S---GGGTTT-----SS---------PPPP---------------------------------------HHHHHHHHTT--TTTHHHHHTT-HHHHHHHHSHHHHHHHHHHH--TTS---GGGSHHHHT--TTHHHHHHHHHHHH-HHHHSS---B--GGGGTTPEEEEEEEEEETTEEEEEEEEE-TT-S-----GGGGT-TTS-THHHHHHHHHHHHH--TTTTEEEEEEEESS--PPPPP--SS-EEEEEE-PBPTTSSSEEEEEEEE-TTS-EEEEEEEEEEEEEEEEETT-GGGGT-

InterPro domains:
  IPR026509 Transmembrane protein 183 [PTHR20988] (33-306)
  IPR036047 F-box-like domain superfamily [SSF81383] (74-132)
  IPR060568 Transmembrane protein 183, C-terminal domain [PF27923] (172-297)

Solvent-accessible surface area (backbone atoms only — not comparable to full-atom values): 19095 Å² total; per-residue (Å²): 134,83,81,77,74,78,72,92,81,52,74,68,60,39,45,70,41,89,72,77,76,98,66,86,81,93,70,90,78,83,90,78,84,88,83,88,82,80,88,87,89,85,89,86,88,85,88,87,88,87,89,83,90,84,80,90,76,85,74,82,83,84,70,83,71,81,77,80,78,79,48,64,81,79,55,70,64,57,52,50,61,55,55,74,73,59,52,87,85,43,51,65,61,50,31,64,42,27,62,64,38,32,49,49,70,41,36,61,69,49,44,51,51,55,39,64,74,46,62,52,92,89,57,90,59,60,71,73,56,30,76,83,51,53,77,44,49,74,21,32,50,53,44,38,57,31,44,35,44,72,53,33,65,84,50,44,74,43,83,62,54,42,74,67,45,68,80,48,48,67,19,29,59,76,49,73,52,76,46,77,56,94,80,31,27,35,45,36,38,37,29,31,52,78,88,66,75,69,75,91,68,49,70,43,62,82,70,37,80,86,51,66,79,70,40,57,60,51,23,46,52,35,43,30,13,64,37,55,96,46,78,56,32,38,36,40,38,40,30,18,76,57,85,74,84,78,75,88,70,91,63,95,48,39,23,27,70,43,48,46,76,49,70,34,96,82,71,79,40,37,21,42,38,41,32,30,15,36,90,86,66,48,83,72,50,70,44,76,43,76,62,36,76,49,63,40,34,26,43,66,57,26,81,65,51,78,78,106

Radius of gyration: 28.88 Å; Cα contacts (8 Å, |Δi|>4): 422; chains: 1; bounding box: 94×42×68 Å

Organism: Tabanus bromius (NCBI:txid304241)

Sequence (308 aa):
SEALLPRNLTIYDYANNKVAKGRISKGQRKVEEPKLILEQSEEVLDMDEDVEHQKRKKDTNENEVDAGHVYNEFTLDFWFMISEYMQPEDVGRFALICKTTHYVASTAKFWYHLYYRYYKPDIELPLRLQPDCMRRLDGLRSAVIRSLFYTYPPFAERPKFSTDLSALKKLQLIGTWFTKTKNLWATCFKFCQKGKKKKKKCIASNVTASWDDDSNDFAQAVADVTDNPEECCKILTIFTARFIPVPTFISQKLFISEAMQPLSKDLRSTKVKLEFVDYSGKFVGMATFDPIVSCKIHDWWSPEYNVL